Protein AF-A0A8C6TF82-F1 (afdb_monomer)

Nearest PDB structures (foldseek):
  8d58-assembly1_B  TM=8.614E-01  e=4.162E-20  Homo sapiens
  7u20-assembly1_B  TM=8.779E-01  e=1.857E-18  Homo sapiens
  8h0n-assembly1_A  TM=9.276E-01  e=2.421E-17  Homo sapiens
  8cti-assembly1_B  TM=9.124E-01  e=6.313E-15  Homo sapiens
  8r8r-assembly1_B  TM=8.311E-01  e=2.127E-07  Homo sapiens

InterPro domains:
  IPR001680 WD40 repeat [PF00400] (39-71)
  IPR001680 WD40 repeat [PS50082] (38-80)
  IPR001680 WD40 repeat [SM00320] (30-71)
  IPR015943 WD40/YVTN repeat-like-containing domain superfamily [G3DSA:2.130.10.10] (1-187)
  IPR019775 WD40 repeat, conserved site [PS00678] (58-72)
  IPR028884 tRNA (guanine-N(7)-)-methyltransferase non-catalytic subunit [PTHR16288] (1-244)
  IPR036322 WD40-repeat-containing domain superfamily [SSF50978] (2-175)

Structure (mmCIF, N/CA/C/O backbone):
data_AF-A0A8C6TF82-F1
#
_entry.id   AF-A0A8C6TF82-F1
#
loop_
_atom_site.group_PDB
_atom_site.id
_atom_site.type_symbol
_atom_site.label_atom_id
_atom_site.label_alt_id
_atom_site.label_comp_id
_atom_site.label_asym_id
_atom_site.label_entity_id
_atom_site.label_seq_id
_atom_site.pdbx_PDB_ins_code
_atom_site.Cartn_x
_atom_site.Cartn_y
_atom_site.Cartn_z
_atom_site.occupancy
_atom_site.B_iso_or_equiv
_atom_site.auth_seq_id
_atom_site.auth_comp_id
_atom_site.auth_asym_id
_atom_site.auth_atom_id
_atom_site.pdbx_PDB_model_num
ATOM 1 N N . MET A 1 1 ? -14.599 9.766 1.859 1.00 92.38 1 MET A N 1
ATOM 2 C CA . MET A 1 1 ? -14.303 9.232 0.505 1.00 92.38 1 MET A CA 1
ATOM 3 C C . MET A 1 1 ? -13.491 7.968 0.681 1.00 92.38 1 MET A C 1
ATOM 5 O O . MET A 1 1 ? -12.494 8.051 1.384 1.00 92.38 1 MET A O 1
ATOM 9 N N . VAL A 1 2 ? -13.929 6.837 0.119 1.00 96.44 2 VAL A N 1
ATOM 10 C CA . VAL A 1 2 ? -13.151 5.585 0.154 1.00 96.44 2 VAL A CA 1
ATOM 11 C C . VAL A 1 2 ? -11.979 5.720 -0.815 1.00 96.44 2 VAL A C 1
ATOM 13 O O . VAL A 1 2 ? -12.187 6.176 -1.937 1.00 96.44 2 VAL A O 1
ATOM 16 N N . LEU A 1 3 ? -10.777 5.376 -0.358 1.00 96.88 3 LEU A N 1
ATOM 17 C CA . LEU A 1 3 ? -9.530 5.545 -1.108 1.00 96.88 3 LEU A CA 1
ATOM 18 C C . LEU A 1 3 ? -8.942 4.217 -1.583 1.00 96.88 3 LEU A C 1
ATOM 20 O O . LEU A 1 3 ? -8.400 4.166 -2.681 1.00 96.88 3 LEU A O 1
ATOM 24 N N . ASP A 1 4 ? -9.096 3.149 -0.800 1.00 97.88 4 ASP A N 1
ATOM 25 C CA . ASP A 1 4 ? -8.638 1.815 -1.185 1.00 97.88 4 ASP A CA 1
ATOM 26 C C . ASP A 1 4 ? -9.522 0.717 -0.576 1.00 97.88 4 ASP A C 1
ATOM 28 O O . ASP A 1 4 ? -10.247 0.930 0.408 1.00 97.88 4 ASP A O 1
ATOM 32 N N . VAL A 1 5 ? -9.457 -0.467 -1.181 1.00 97.69 5 VAL A N 1
ATOM 33 C CA . VAL A 1 5 ? -10.147 -1.679 -0.749 1.00 97.69 5 VAL A CA 1
ATOM 34 C C . VAL A 1 5 ? -9.255 -2.900 -0.942 1.00 97.69 5 VAL A C 1
ATOM 36 O O . VAL A 1 5 ? -8.642 -3.094 -1.988 1.00 97.69 5 VAL A O 1
ATOM 39 N N . THR A 1 6 ? -9.220 -3.774 0.059 1.00 96.81 6 THR A N 1
ATOM 40 C CA . THR A 1 6 ? -8.528 -5.061 -0.028 1.00 96.81 6 THR A CA 1
ATOM 41 C C . THR A 1 6 ? -9.347 -6.169 0.630 1.00 96.81 6 THR A C 1
ATOM 43 O O . THR A 1 6 ? -10.315 -5.911 1.349 1.00 96.81 6 THR A O 1
ATOM 46 N N . VAL A 1 7 ? -8.975 -7.414 0.359 1.00 95.50 7 VAL A N 1
ATOM 47 C CA . VAL A 1 7 ? -9.609 -8.614 0.911 1.00 95.50 7 VAL A CA 1
ATOM 48 C C . VAL A 1 7 ? -8.538 -9.407 1.650 1.00 95.50 7 VAL A C 1
ATOM 50 O O . VAL A 1 7 ? -7.390 -9.467 1.206 1.00 95.50 7 VAL A O 1
ATOM 53 N N . SER A 1 8 ? -8.890 -9.979 2.800 1.00 94.19 8 SER A N 1
ATOM 54 C CA . SER A 1 8 ? -7.983 -10.871 3.522 1.00 94.19 8 SER A CA 1
ATOM 55 C C . SER A 1 8 ? -7.737 -12.149 2.720 1.00 94.19 8 SER A C 1
ATOM 57 O O . SER A 1 8 ? -8.606 -12.619 1.994 1.00 94.19 8 SER A O 1
ATOM 59 N N . ARG A 1 9 ? -6.557 -12.756 2.864 1.00 88.75 9 ARG A N 1
ATOM 60 C CA . ARG A 1 9 ? -6.182 -13.955 2.089 1.00 88.75 9 ARG A CA 1
ATOM 61 C C . ARG A 1 9 ? -7.104 -15.161 2.262 1.00 88.75 9 ARG A C 1
ATOM 63 O O . ARG A 1 9 ? -7.145 -16.028 1.399 1.00 88.75 9 ARG A O 1
ATOM 70 N N . ASP A 1 10 ? -7.782 -15.239 3.395 1.00 91.12 10 ASP A N 1
ATOM 71 C CA . ASP A 1 10 ? -8.746 -16.286 3.722 1.00 91.12 10 ASP A CA 1
ATOM 72 C C . ASP A 1 10 ? -10.185 -15.936 3.295 1.00 91.12 10 ASP A C 1
ATOM 74 O O . ASP A 1 10 ? -11.128 -16.627 3.684 1.00 91.12 10 ASP A O 1
ATOM 78 N N . ASP A 1 11 ? -10.364 -14.842 2.545 1.00 92.50 11 ASP A N 1
ATOM 79 C CA . ASP A 1 11 ? -11.643 -14.273 2.112 1.00 92.50 11 ASP A CA 1
ATOM 80 C C . ASP A 1 11 ? -12.630 -13.984 3.258 1.00 92.50 11 ASP A C 1
ATOM 82 O O . ASP A 1 11 ? -13.832 -13.800 3.029 1.00 92.50 11 ASP A O 1
ATOM 86 N N . ARG A 1 12 ? -12.163 -13.933 4.516 1.00 95.06 12 ARG A N 1
ATOM 87 C CA . ARG A 1 12 ? -13.029 -13.657 5.673 1.00 95.06 12 ARG A CA 1
ATOM 88 C C . ARG A 1 12 ? -13.413 -12.189 5.758 1.00 95.06 12 ARG A C 1
ATOM 90 O O . ARG A 1 12 ? -14.553 -11.886 6.121 1.00 95.06 12 ARG A O 1
ATOM 97 N N . PHE A 1 13 ? -12.506 -11.285 5.403 1.00 97.12 13 PHE A N 1
ATOM 98 C CA . PHE A 1 13 ? -12.670 -9.852 5.598 1.00 97.12 13 PHE A CA 1
ATOM 99 C C . PHE A 1 13 ? -12.544 -9.061 4.298 1.00 97.12 13 PHE A C 1
ATOM 101 O O . PHE A 1 13 ? -11.671 -9.320 3.477 1.00 97.12 13 PHE A O 1
ATOM 108 N N . ILE A 1 14 ? -13.390 -8.042 4.162 1.00 97.56 14 ILE A N 1
ATOM 109 C CA . ILE A 1 14 ? -13.187 -6.914 3.255 1.00 97.56 14 ILE A CA 1
ATOM 110 C C . ILE A 1 14 ? -12.757 -5.711 4.092 1.00 97.56 14 ILE A C 1
ATOM 112 O O . ILE A 1 14 ? -13.371 -5.401 5.119 1.00 97.56 14 ILE A O 1
ATOM 116 N N . VAL A 1 15 ? -11.692 -5.046 3.665 1.00 98.44 15 VAL A N 1
ATOM 117 C CA . VAL A 1 15 ? -11.121 -3.897 4.358 1.00 98.44 15 VAL A CA 1
ATOM 118 C C . VAL A 1 15 ? -11.183 -2.691 3.446 1.00 98.44 15 VAL A C 1
ATOM 120 O O . VAL A 1 15 ? -10.768 -2.763 2.295 1.00 98.44 15 VAL A O 1
ATOM 123 N N . THR A 1 16 ? -11.688 -1.581 3.967 1.00 98.50 16 THR A N 1
ATOM 124 C CA . THR A 1 16 ? -11.751 -0.306 3.247 1.00 98.50 16 THR A CA 1
ATOM 125 C C . THR A 1 16 ? -11.078 0.780 4.057 1.00 98.50 16 THR A C 1
ATOM 127 O O . THR A 1 16 ? -11.218 0.790 5.284 1.00 98.50 16 THR A O 1
ATOM 130 N N . CYS A 1 17 ? -10.436 1.729 3.387 1.00 98.31 17 CYS A N 1
ATOM 131 C CA . CYS A 1 17 ? -9.902 2.918 4.035 1.00 98.31 17 CYS A CA 1
ATOM 132 C C . CYS A 1 17 ? -10.398 4.212 3.398 1.00 98.31 17 CYS A C 1
ATOM 134 O O . CYS A 1 17 ? -10.903 4.212 2.271 1.00 98.31 17 CYS A O 1
ATOM 136 N N . ASP A 1 18 ? -10.289 5.316 4.132 1.00 97.12 18 ASP A N 1
ATOM 137 C CA . ASP A 1 18 ? -10.839 6.595 3.707 1.00 97.12 18 ASP A CA 1
ATOM 138 C C . ASP A 1 18 ? -9.943 7.812 3.987 1.00 97.12 18 ASP A C 1
ATOM 140 O O . ASP A 1 18 ? -8.846 7.736 4.551 1.00 97.12 18 ASP A O 1
ATOM 144 N N . ARG A 1 19 ? -10.446 8.965 3.530 1.00 96.19 19 ARG A N 1
ATOM 145 C CA . ARG A 1 19 ? -9.846 10.285 3.750 1.00 96.19 19 ARG A CA 1
ATOM 146 C C . ARG A 1 19 ? -9.806 10.702 5.228 1.00 96.19 19 ARG A C 1
ATOM 148 O O . ARG A 1 19 ? -8.946 11.496 5.588 1.00 96.19 19 ARG A O 1
ATOM 155 N N . ASP A 1 20 ? -10.688 10.167 6.067 1.00 95.50 20 ASP A N 1
ATOM 156 C CA . ASP A 1 20 ? -10.880 10.581 7.463 1.00 95.50 20 ASP A CA 1
ATOM 157 C C . ASP A 1 20 ? -10.142 9.638 8.440 1.00 95.50 20 ASP A C 1
ATOM 159 O O . ASP A 1 20 ? -10.587 9.402 9.569 1.00 95.50 20 ASP A O 1
ATOM 163 N N . GLU A 1 21 ? -9.004 9.096 7.985 1.00 95.69 21 GLU A N 1
ATOM 164 C CA . GLU A 1 21 ? -8.070 8.231 8.726 1.00 95.69 21 GLU A CA 1
ATOM 165 C C . GLU A 1 21 ? -8.616 6.840 9.081 1.00 95.69 21 GLU A C 1
ATOM 167 O O . GLU A 1 21 ? -7.950 6.076 9.790 1.00 95.69 21 GLU A O 1
ATOM 172 N N . LYS A 1 22 ? -9.835 6.485 8.655 1.00 96.12 22 LYS A N 1
ATOM 173 C CA . LYS A 1 22 ? -10.457 5.235 9.089 1.00 96.12 22 LYS A CA 1
ATOM 174 C C . LYS A 1 22 ? -10.056 4.092 8.186 1.00 96.12 22 LYS A C 1
ATOM 176 O O . LYS A 1 22 ? -10.065 4.185 6.963 1.00 96.12 22 LYS A O 1
ATOM 181 N N . ILE A 1 23 ? -9.795 2.965 8.833 1.00 98.62 23 ILE A N 1
ATOM 182 C CA . ILE A 1 23 ? -9.692 1.657 8.210 1.00 98.62 23 ILE A CA 1
ATOM 183 C C . ILE A 1 23 ? -10.757 0.789 8.867 1.00 98.62 23 ILE A C 1
ATOM 185 O O . ILE A 1 23 ? -10.746 0.571 10.082 1.00 98.62 23 ILE A O 1
ATOM 189 N N . ARG A 1 24 ? -11.702 0.317 8.062 1.00 98.50 24 ARG A N 1
ATOM 190 C CA . ARG A 1 24 ? -12.826 -0.502 8.507 1.00 98.50 24 ARG A CA 1
ATOM 191 C C . ARG A 1 24 ? -12.643 -1.925 8.008 1.00 98.50 24 ARG A C 1
ATOM 193 O O . ARG A 1 24 ? -12.533 -2.133 6.803 1.00 98.50 24 ARG A O 1
ATOM 200 N N . VAL A 1 25 ? -12.704 -2.892 8.918 1.00 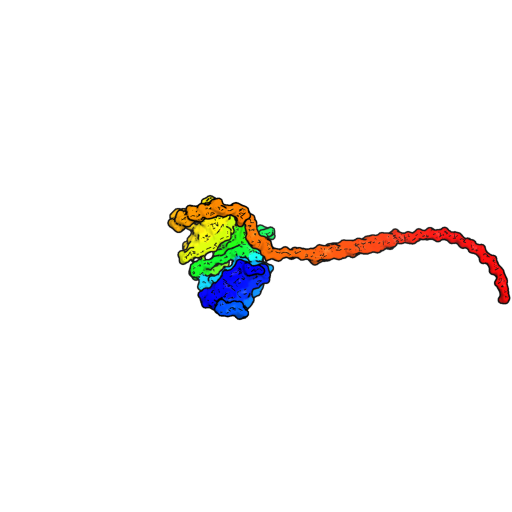98.50 25 VAL A N 1
ATOM 201 C CA . VAL A 1 25 ? -12.675 -4.326 8.609 1.00 98.50 25 VAL A CA 1
ATOM 202 C C . VAL A 1 25 ? -14.091 -4.875 8.754 1.00 98.50 25 VAL A C 1
ATOM 204 O O . VAL A 1 25 ? -14.719 -4.740 9.802 1.00 98.50 25 VAL A O 1
ATOM 207 N N . SER A 1 26 ? -14.643 -5.460 7.695 1.00 98.50 26 SER A N 1
ATOM 208 C CA . SER A 1 26 ? -15.995 -6.042 7.681 1.00 98.50 26 SER A CA 1
ATOM 209 C C . SER A 1 26 ? -15.952 -7.487 7.217 1.00 98.50 26 SER A C 1
ATOM 211 O O . SER A 1 26 ? -15.063 -7.860 6.459 1.00 98.50 26 SER A O 1
ATOM 213 N N . LEU A 1 27 ? -16.922 -8.304 7.623 1.00 97.88 27 LEU A N 1
ATOM 214 C CA . LEU A 1 27 ? -17.025 -9.671 7.112 1.00 97.88 27 LEU A CA 1
ATOM 215 C C . LEU A 1 27 ? -17.357 -9.659 5.614 1.00 97.88 27 LEU A C 1
ATOM 217 O O . LEU A 1 27 ? -18.333 -9.039 5.204 1.00 97.88 27 LEU A O 1
ATOM 221 N N . SER A 1 28 ? -16.597 -10.389 4.800 1.00 95.94 28 SER A N 1
ATOM 222 C CA . SER A 1 28 ? -16.761 -10.423 3.337 1.00 95.94 28 SER A CA 1
ATOM 223 C C . SER A 1 28 ? -18.143 -10.945 2.916 1.00 95.94 28 SER A C 1
ATOM 225 O O . SER A 1 28 ? -18.850 -10.324 2.124 1.00 95.94 28 SER A O 1
ATOM 227 N N . ARG A 1 29 ? -18.595 -12.051 3.526 1.00 96.06 29 ARG A N 1
ATOM 228 C CA . ARG A 1 29 ? -19.909 -12.663 3.238 1.00 96.06 29 ARG A CA 1
ATOM 229 C C . ARG A 1 29 ? -21.089 -11.929 3.880 1.00 96.06 29 ARG A C 1
ATOM 231 O O . ARG A 1 29 ? -22.233 -12.178 3.514 1.00 96.06 29 ARG A O 1
ATOM 238 N N . SER A 1 30 ? -20.823 -11.041 4.835 1.00 96.38 30 SER A N 1
ATOM 239 C CA . SER A 1 30 ? -21.844 -10.244 5.519 1.00 96.38 30 SER A CA 1
ATOM 240 C C . SER A 1 30 ? -21.303 -8.845 5.851 1.00 96.38 30 SER A C 1
ATOM 242 O O . SER A 1 30 ? -21.049 -8.564 7.024 1.00 96.38 30 SER A O 1
ATOM 244 N N . PRO A 1 31 ? -21.125 -7.950 4.857 1.00 94.44 31 PRO A N 1
ATOM 245 C CA . PRO A 1 31 ? -20.423 -6.670 5.042 1.00 94.44 31 PRO A CA 1
ATOM 246 C C . PRO A 1 31 ? -21.109 -5.688 5.998 1.00 94.44 31 PRO A C 1
ATOM 248 O O . PRO A 1 31 ? -20.508 -4.700 6.415 1.00 94.44 31 PRO A O 1
ATOM 251 N N . TYR A 1 32 ? -22.369 -5.938 6.359 1.00 95.50 32 TYR A N 1
ATOM 252 C CA . TYR A 1 32 ? -23.077 -5.190 7.399 1.00 95.50 32 TYR A CA 1
ATOM 253 C C . TYR A 1 32 ? -22.526 -5.469 8.809 1.00 95.50 32 TYR A C 1
ATOM 255 O O . TYR A 1 32 ? -22.705 -4.643 9.700 1.00 95.50 32 TYR A O 1
ATOM 263 N N . ASN A 1 33 ? -21.823 -6.588 9.004 1.00 97.81 33 ASN A N 1
ATOM 264 C CA . ASN A 1 33 ? -21.114 -6.906 10.237 1.00 97.81 33 ASN A CA 1
ATOM 265 C C . ASN A 1 33 ? -19.690 -6.349 10.171 1.00 97.81 33 ASN A C 1
ATOM 267 O O . ASN A 1 33 ? -18.854 -6.811 9.387 1.00 97.81 33 ASN A O 1
ATOM 271 N N . ILE A 1 34 ? -19.425 -5.354 11.011 1.00 98.25 34 ILE A N 1
ATOM 272 C CA . ILE A 1 34 ? -18.098 -4.769 11.178 1.00 98.25 34 ILE A CA 1
ATOM 273 C C . ILE A 1 34 ? -17.340 -5.623 12.191 1.00 98.25 34 ILE A C 1
ATOM 275 O O . ILE A 1 34 ? -17.807 -5.799 13.313 1.00 98.25 34 ILE A O 1
ATOM 279 N N . GLN A 1 35 ? -16.187 -6.148 11.783 1.00 98.06 35 GLN A N 1
ATOM 280 C CA . GLN A 1 35 ? -15.310 -6.921 12.655 1.00 98.06 35 GLN A CA 1
ATOM 281 C C . GLN A 1 35 ? -14.539 -5.990 13.593 1.00 98.06 35 GLN A C 1
ATOM 283 O O . GLN A 1 35 ? -14.534 -6.181 14.805 1.00 98.06 35 GLN A O 1
ATOM 288 N N . SER A 1 36 ? -13.872 -4.984 13.027 1.00 98.06 36 SER A N 1
ATOM 289 C CA . SER A 1 36 ? -12.983 -4.096 13.772 1.00 98.06 36 SER A CA 1
ATOM 290 C C . SER A 1 36 ? -12.752 -2.778 13.023 1.00 98.06 36 SER A C 1
ATOM 292 O O . SER A 1 36 ? -13.112 -2.618 11.849 1.00 98.06 36 SER A O 1
ATOM 294 N N . PHE A 1 37 ? -12.137 -1.824 13.722 1.00 98.31 37 PHE A N 1
ATOM 295 C CA . PHE A 1 37 ? -11.567 -0.617 13.135 1.00 98.31 37 PHE A CA 1
ATOM 296 C C . PHE A 1 37 ? -10.089 -0.535 13.503 1.00 98.31 37 PHE A C 1
ATOM 298 O O . PHE A 1 37 ? -9.745 -0.636 14.680 1.00 98.31 37 PHE A O 1
ATOM 305 N N . CYS A 1 38 ? -9.236 -0.290 12.513 1.00 98.19 38 CYS A N 1
ATOM 306 C CA . CYS A 1 38 ? -7.821 -0.022 12.738 1.00 98.19 38 CYS A CA 1
ATOM 307 C C . CYS A 1 38 ? -7.640 1.496 12.892 1.00 98.19 38 CYS A C 1
ATOM 309 O O . CYS A 1 38 ? -7.752 2.245 11.921 1.00 98.19 38 CYS A O 1
ATOM 311 N N . LEU A 1 39 ? -7.443 1.961 14.129 1.00 97.19 39 LEU A N 1
ATOM 312 C CA . LEU A 1 39 ? -7.386 3.386 14.477 1.00 97.19 39 LEU A CA 1
ATOM 313 C C . LEU A 1 39 ? -5.964 3.802 14.866 1.00 97.19 39 LEU A C 1
ATOM 315 O O . LEU A 1 39 ? -5.319 3.127 15.668 1.00 97.19 39 LEU A O 1
ATOM 319 N N . GLY A 1 40 ? -5.491 4.940 14.348 1.00 94.81 40 GLY A N 1
ATOM 320 C CA . GLY A 1 40 ? -4.211 5.522 14.769 1.00 94.81 40 GLY A CA 1
ATOM 321 C C . GLY A 1 40 ? -3.444 6.326 13.718 1.00 94.81 40 GLY A C 1
ATOM 322 O O . GLY A 1 40 ? -2.454 6.954 14.094 1.00 94.81 40 GLY A O 1
ATOM 323 N N . HIS A 1 41 ? -3.862 6.307 12.449 1.00 97.38 41 HIS A N 1
ATOM 324 C CA . HIS A 1 41 ? -3.358 7.248 11.445 1.00 97.38 41 HIS A CA 1
ATOM 325 C C . HIS A 1 41 ? -3.776 8.683 11.775 1.00 97.38 41 HIS A C 1
ATOM 327 O O . HIS A 1 41 ? -4.787 8.892 12.442 1.00 97.38 41 HIS A O 1
ATOM 333 N N . GLN A 1 42 ? -2.970 9.650 11.337 1.00 95.06 42 GLN A N 1
ATOM 334 C CA . GLN A 1 42 ? -3.184 11.083 11.602 1.00 95.06 42 GLN A CA 1
ATOM 335 C C . GLN A 1 42 ? -3.549 11.880 10.344 1.00 95.06 42 GLN A C 1
ATOM 337 O O . GLN A 1 42 ? -3.681 13.100 10.406 1.00 95.06 42 GLN A O 1
ATOM 342 N N . GLN A 1 43 ? -3.611 11.206 9.197 1.00 95.50 43 GLN A N 1
ATOM 343 C CA . GLN A 1 43 ? -4.048 11.725 7.905 1.00 95.50 43 GLN A CA 1
ATOM 344 C C . GLN A 1 43 ? -4.758 10.610 7.122 1.00 95.50 43 GLN A C 1
ATOM 346 O O . GLN A 1 43 ? -4.824 9.459 7.564 1.00 95.50 43 GLN A O 1
ATOM 351 N N . PHE A 1 44 ? -5.278 10.956 5.943 1.00 96.19 44 PHE A N 1
ATOM 352 C CA . PHE A 1 44 ? -5.926 10.013 5.036 1.00 96.19 44 PHE A CA 1
ATOM 353 C C . PHE A 1 44 ? -5.088 8.753 4.797 1.00 96.19 44 PHE A C 1
ATOM 355 O O . PHE A 1 44 ? -3.865 8.811 4.649 1.00 96.19 44 PHE A O 1
ATOM 362 N N . VAL A 1 45 ? -5.774 7.618 4.691 1.00 98.06 45 VAL A N 1
ATOM 363 C CA . VAL A 1 45 ? -5.153 6.334 4.369 1.00 98.06 45 VAL A CA 1
ATOM 364 C C . VAL A 1 45 ? -5.344 6.077 2.884 1.00 98.06 45 VAL A C 1
ATOM 366 O O . VAL A 1 45 ? -6.469 5.972 2.401 1.00 98.06 45 VAL A O 1
ATOM 369 N N . SER A 1 46 ? -4.241 6.013 2.156 1.00 96.94 46 SER A N 1
ATOM 370 C CA . SER A 1 46 ? -4.188 5.997 0.690 1.00 96.94 46 SER A CA 1
ATOM 371 C C . SER A 1 46 ? -3.953 4.612 0.100 1.00 96.94 46 SER A C 1
ATOM 373 O O . SER A 1 46 ? -4.250 4.409 -1.073 1.00 96.94 46 SER A O 1
ATOM 375 N N . ALA A 1 47 ? -3.403 3.679 0.879 1.00 97.44 47 ALA A N 1
ATOM 376 C CA . ALA A 1 47 ? -3.066 2.345 0.402 1.00 97.44 47 ALA A CA 1
ATOM 377 C C . ALA A 1 47 ? -3.316 1.287 1.478 1.00 97.44 47 ALA A C 1
ATOM 379 O O . ALA A 1 47 ? -2.952 1.476 2.640 1.00 97.44 47 ALA A O 1
ATOM 380 N N . LEU A 1 48 ? -3.873 0.150 1.069 1.00 98.12 48 LEU A N 1
ATOM 381 C CA . LEU A 1 48 ? -4.046 -1.053 1.872 1.00 98.12 48 LEU A CA 1
ATOM 382 C C . LEU A 1 48 ? -3.396 -2.253 1.182 1.00 98.12 48 LEU A C 1
ATOM 384 O O . LEU A 1 48 ? -3.444 -2.403 -0.036 1.00 98.12 48 LEU A O 1
ATOM 388 N N . LEU A 1 49 ? -2.822 -3.153 1.976 1.00 96.62 49 LEU A N 1
ATOM 389 C CA . LEU A 1 49 ? -2.215 -4.382 1.476 1.00 96.62 49 LEU A CA 1
ATOM 390 C C . LEU A 1 49 ? -2.399 -5.521 2.480 1.00 96.62 49 LEU A C 1
ATOM 392 O O . LEU A 1 49 ? -2.003 -5.401 3.637 1.00 96.62 49 LEU A O 1
ATOM 396 N N . SER A 1 50 ? -2.951 -6.647 2.025 1.00 94.56 50 SER A N 1
ATOM 397 C CA . SER A 1 50 ? -2.929 -7.915 2.764 1.00 94.56 50 SER A CA 1
ATOM 398 C C . SER A 1 50 ? -1.774 -8.794 2.242 1.00 94.56 50 SER A C 1
ATOM 400 O O . SER A 1 50 ? -1.900 -9.403 1.175 1.00 94.56 50 SER A O 1
ATOM 402 N N . PRO A 1 51 ? -0.611 -8.828 2.926 1.00 89.56 51 PRO A N 1
ATOM 403 C CA . PRO A 1 51 ? 0.580 -9.534 2.447 1.00 89.56 51 PRO A CA 1
ATOM 404 C C . PRO A 1 51 ? 0.477 -11.060 2.604 1.00 89.56 51 PRO A C 1
ATOM 406 O O . PRO A 1 51 ? -0.436 -11.577 3.249 1.00 89.56 51 PRO A O 1
ATOM 409 N N . SER A 1 52 ? 1.409 -11.811 1.999 1.00 79.56 52 SER A N 1
ATOM 410 C CA . SER A 1 52 ? 1.378 -13.291 1.993 1.00 79.56 52 SER A CA 1
ATOM 411 C C . SER A 1 52 ? 1.647 -13.945 3.329 1.00 79.56 52 SER A C 1
ATOM 413 O O . SER A 1 52 ? 1.241 -15.087 3.521 1.00 79.56 52 SER A O 1
ATOM 415 N N . GLY A 1 53 ? 2.314 -13.240 4.239 1.00 68.06 53 GLY A N 1
ATOM 416 C CA . GLY A 1 53 ? 2.836 -13.846 5.456 1.00 68.06 53 GLY A CA 1
ATOM 417 C C . GLY A 1 53 ? 1.783 -14.240 6.500 1.00 68.06 53 GLY A C 1
ATOM 418 O O . GLY A 1 53 ? 2.100 -15.044 7.368 1.00 68.06 53 GLY A O 1
ATOM 419 N N . GLY A 1 54 ? 0.544 -13.735 6.450 1.00 75.94 54 GLY A N 1
ATOM 420 C CA . GLY A 1 54 ? -0.447 -14.057 7.484 1.00 75.94 54 GLY A CA 1
ATOM 421 C C . GLY A 1 54 ? -1.894 -13.769 7.080 1.00 75.94 54 GLY A C 1
ATOM 422 O O . GLY A 1 54 ? -2.148 -12.804 6.358 1.00 75.94 54 GLY A O 1
ATOM 423 N N . PRO A 1 55 ? -2.870 -14.567 7.555 1.00 81.25 55 PRO A N 1
ATOM 424 C CA . PRO A 1 55 ? -4.263 -14.451 7.121 1.00 81.25 55 PRO A CA 1
ATOM 425 C C . PRO A 1 55 ? -4.959 -13.190 7.656 1.00 81.25 55 PRO A C 1
ATOM 427 O O . PRO A 1 55 ? -5.981 -12.777 7.109 1.00 81.25 55 PRO A O 1
ATOM 430 N N . HIS A 1 56 ? -4.439 -12.576 8.726 1.00 89.25 56 HIS A N 1
ATOM 431 C CA . HIS A 1 56 ? -5.048 -11.406 9.380 1.00 89.25 56 HIS A CA 1
ATOM 432 C C . HIS A 1 56 ? -4.116 -10.194 9.421 1.00 89.25 56 HIS A C 1
ATOM 434 O O . HIS A 1 56 ? -4.465 -9.177 10.011 1.00 89.25 56 HIS A O 1
ATOM 440 N N . THR A 1 57 ? -2.951 -10.268 8.774 1.00 93.56 57 THR A N 1
ATOM 441 C CA . THR A 1 57 ? -2.042 -9.126 8.674 1.00 93.56 57 THR A CA 1
ATOM 442 C C . THR A 1 57 ? -2.562 -8.133 7.644 1.00 93.56 57 THR A C 1
ATOM 444 O O . THR A 1 57 ? -2.862 -8.499 6.505 1.00 93.56 57 THR A O 1
ATOM 447 N N . LEU A 1 58 ? -2.621 -6.866 8.036 1.00 96.75 58 LEU A N 1
ATOM 448 C CA . LEU A 1 58 ? -2.904 -5.749 7.148 1.00 96.75 58 LEU A CA 1
ATOM 449 C C . LEU A 1 58 ? -1.787 -4.719 7.253 1.00 96.75 58 LEU A C 1
ATOM 451 O O . LEU A 1 58 ? -1.377 -4.349 8.350 1.00 96.75 58 LEU A O 1
ATOM 455 N N . LEU A 1 59 ? -1.344 -4.229 6.104 1.00 97.50 59 LEU A N 1
ATOM 456 C CA . LEU A 1 59 ? -0.487 -3.063 5.986 1.00 97.50 59 LEU A CA 1
ATOM 457 C C . LEU A 1 59 ? -1.306 -1.890 5.459 1.00 97.50 59 LEU A C 1
ATOM 459 O O . LEU A 1 59 ? -2.148 -2.066 4.575 1.00 97.50 59 LEU A O 1
ATOM 463 N N . SER A 1 60 ? -1.045 -0.700 5.984 1.00 98.44 60 SER A N 1
ATOM 464 C CA . SER A 1 60 ? -1.648 0.535 5.489 1.00 98.44 60 SER A CA 1
ATOM 465 C C . SER A 1 60 ? -0.616 1.638 5.324 1.00 98.44 60 SER A C 1
ATOM 467 O O . SER A 1 60 ? 0.286 1.777 6.148 1.00 98.44 60 SER A O 1
ATOM 469 N N . GLY A 1 61 ? -0.764 2.417 4.256 1.00 97.88 61 GLY A N 1
ATOM 470 C CA . GLY A 1 61 ? 0.023 3.608 3.960 1.00 97.88 61 GLY A CA 1
ATOM 471 C C . GLY A 1 61 ? -0.833 4.865 4.070 1.00 97.88 61 GLY A C 1
ATOM 472 O O . GLY A 1 61 ? -2.019 4.840 3.733 1.00 97.88 61 GLY A O 1
ATOM 473 N N . SER A 1 62 ? -0.240 5.954 4.555 1.00 97.12 62 SER A N 1
ATOM 474 C CA . SER A 1 62 ? -0.964 7.185 4.874 1.00 97.12 62 SER A CA 1
ATOM 475 C C . SER A 1 62 ? -0.242 8.452 4.413 1.00 97.12 62 SER A C 1
ATOM 477 O O . SER A 1 62 ? 0.974 8.479 4.192 1.00 97.12 62 SER A O 1
ATOM 479 N N . GLY A 1 63 ? -1.016 9.535 4.309 1.00 94.94 63 GLY A N 1
ATOM 480 C CA . GLY A 1 63 ? -0.519 10.903 4.157 1.00 94.94 63 GLY A CA 1
ATOM 481 C C . GLY A 1 63 ? 0.215 11.459 5.380 1.00 94.94 63 GLY A C 1
ATOM 482 O O . GLY A 1 63 ? 0.729 12.575 5.311 1.00 94.94 63 GLY A O 1
ATOM 483 N N . ASP A 1 64 ? 0.279 10.713 6.485 1.00 93.88 64 ASP A N 1
ATOM 484 C CA . ASP A 1 64 ? 1.090 11.049 7.663 1.00 93.88 64 ASP A CA 1
ATOM 485 C C . ASP A 1 64 ? 2.559 10.602 7.538 1.00 93.88 64 ASP A C 1
ATOM 487 O O . ASP A 1 64 ? 3.359 10.868 8.437 1.00 93.88 64 ASP A O 1
ATOM 491 N N . GLY A 1 65 ? 2.918 9.959 6.421 1.00 93.50 65 GLY A N 1
ATOM 492 C CA . GLY A 1 65 ? 4.272 9.486 6.137 1.00 93.50 65 GLY A CA 1
ATOM 493 C C . GLY A 1 65 ? 4.622 8.156 6.802 1.00 93.50 65 GLY A C 1
ATOM 494 O O . GLY A 1 65 ? 5.792 7.773 6.815 1.00 93.50 65 GLY A O 1
ATOM 495 N N . THR A 1 66 ? 3.635 7.445 7.354 1.00 95.94 66 THR A N 1
ATOM 496 C CA . THR A 1 66 ? 3.852 6.165 8.033 1.00 95.94 66 THR A CA 1
ATOM 497 C C . THR A 1 66 ? 3.258 4.983 7.275 1.00 95.94 66 THR A C 1
ATOM 499 O O . THR A 1 66 ? 2.249 5.095 6.568 1.00 95.94 66 THR A O 1
ATOM 502 N N . VAL A 1 67 ? 3.878 3.820 7.478 1.00 97.62 67 VAL A N 1
ATOM 503 C CA . VAL A 1 67 ? 3.287 2.512 7.186 1.00 97.62 67 VAL A CA 1
ATOM 504 C C . VAL A 1 67 ? 2.947 1.842 8.510 1.00 97.62 67 VAL A C 1
ATOM 506 O O . VAL A 1 67 ? 3.794 1.735 9.395 1.00 97.62 67 VAL A O 1
ATOM 509 N N . CYS A 1 68 ? 1.708 1.395 8.671 1.00 97.44 68 CYS A N 1
ATOM 510 C CA . CYS A 1 68 ? 1.272 0.699 9.877 1.00 97.44 68 CYS A CA 1
ATOM 511 C C . CYS A 1 68 ? 0.993 -0.777 9.593 1.00 97.44 68 CYS A C 1
ATOM 513 O O . CYS A 1 68 ? 0.468 -1.127 8.537 1.00 97.44 68 CYS A O 1
ATOM 515 N N . VAL A 1 69 ? 1.324 -1.625 10.569 1.00 96.94 69 VAL A N 1
ATOM 516 C CA . VAL A 1 69 ? 1.006 -3.055 10.587 1.00 96.94 69 VAL A CA 1
ATOM 517 C C . VAL A 1 69 ? -0.132 -3.283 11.570 1.00 96.94 69 VAL A C 1
ATOM 519 O O . VAL A 1 69 ? -0.064 -2.835 12.719 1.00 96.94 69 VAL A O 1
ATOM 522 N N . TRP A 1 70 ? -1.160 -4.003 11.137 1.00 97.06 70 TRP A N 1
ATOM 523 C CA . TRP A 1 70 ? -2.360 -4.263 11.920 1.00 97.06 70 TRP A CA 1
ATOM 524 C C . TRP A 1 70 ? -2.713 -5.739 11.945 1.00 97.06 70 TRP A C 1
ATOM 526 O O . TRP A 1 70 ? -2.479 -6.475 10.983 1.00 97.06 70 TRP A O 1
ATOM 536 N N . ASP A 1 71 ? -3.367 -6.123 13.030 1.00 95.12 71 ASP A N 1
ATOM 537 C CA . ASP A 1 71 ? -4.163 -7.335 13.107 1.00 95.12 71 ASP A CA 1
ATOM 538 C C . ASP A 1 71 ? -5.619 -7.000 12.731 1.00 95.12 71 ASP A C 1
ATOM 540 O O . ASP A 1 71 ? -6.284 -6.218 13.414 1.00 95.12 71 ASP A O 1
ATOM 544 N N . MET A 1 72 ? -6.114 -7.560 11.624 1.00 95.56 72 MET A N 1
ATOM 545 C CA . MET A 1 72 ? -7.463 -7.293 11.103 1.00 95.56 72 MET A CA 1
ATOM 546 C C . MET A 1 72 ? -8.569 -7.769 12.048 1.00 95.56 72 MET A C 1
ATOM 548 O O . MET A 1 72 ? -9.630 -7.148 12.119 1.00 95.56 72 MET A O 1
ATOM 552 N N . GLU A 1 73 ? -8.347 -8.865 12.771 1.00 94.56 73 GLU A N 1
ATOM 553 C CA . GLU A 1 73 ? -9.377 -9.488 13.603 1.00 94.56 73 GLU A CA 1
ATOM 554 C C . GLU A 1 73 ? -9.686 -8.643 14.843 1.00 94.56 73 GLU A C 1
ATOM 556 O O . GLU A 1 73 ? -10.849 -8.447 15.199 1.00 94.56 73 GLU A O 1
ATOM 561 N N . THR A 1 74 ? -8.646 -8.089 15.459 1.00 95.62 74 THR A N 1
ATOM 562 C CA . THR A 1 74 ? -8.723 -7.274 16.675 1.00 95.62 74 THR A CA 1
ATOM 563 C C . THR A 1 74 ? -8.705 -5.769 16.403 1.00 95.62 74 THR A C 1
ATOM 565 O O . THR A 1 74 ? -9.063 -4.990 17.286 1.00 95.62 74 THR A O 1
ATOM 568 N N . GLY A 1 75 ? -8.268 -5.342 15.215 1.00 96.25 75 GLY A N 1
ATOM 569 C CA . GLY A 1 75 ? -8.034 -3.936 14.871 1.00 96.25 75 GLY A CA 1
ATOM 570 C C . GLY A 1 75 ? -6.806 -3.328 15.560 1.00 96.25 75 GLY A C 1
ATOM 571 O O . GLY A 1 75 ? -6.615 -2.110 15.535 1.00 96.25 75 GLY A O 1
ATOM 572 N N . ARG A 1 76 ? -5.977 -4.146 16.225 1.00 96.06 76 ARG A N 1
ATOM 573 C CA . ARG A 1 76 ? -4.811 -3.662 16.972 1.00 96.06 76 ARG A CA 1
ATOM 574 C C . ARG A 1 76 ? -3.681 -3.277 16.030 1.00 96.06 76 ARG A C 1
ATOM 576 O O . ARG A 1 76 ? -3.336 -4.019 15.113 1.00 96.06 76 ARG A O 1
ATOM 583 N N . ARG A 1 77 ? -3.053 -2.138 16.323 1.00 96.75 77 ARG A N 1
ATOM 584 C CA . ARG A 1 77 ? -1.794 -1.733 15.696 1.00 96.75 77 ARG A CA 1
ATOM 585 C C . ARG A 1 77 ? -0.650 -2.540 16.296 1.00 96.75 77 ARG A C 1
ATOM 587 O O . ARG A 1 77 ? -0.395 -2.423 17.492 1.00 96.75 77 ARG A O 1
ATOM 594 N N . LEU A 1 78 ? 0.017 -3.336 15.471 1.00 94.88 78 LEU A N 1
ATOM 595 C CA . LEU A 1 78 ? 1.187 -4.128 15.854 1.00 94.88 78 LEU A CA 1
ATOM 596 C C . LEU A 1 78 ? 2.461 -3.287 15.768 1.00 94.88 78 LEU A C 1
ATOM 598 O O . LEU A 1 78 ? 3.312 -3.351 16.651 1.00 94.88 78 LEU A O 1
ATOM 602 N N . GLN A 1 79 ? 2.567 -2.456 14.730 1.00 95.69 79 GLN A N 1
ATOM 603 C CA . GLN A 1 79 ? 3.746 -1.632 14.490 1.00 95.69 79 GLN A CA 1
ATOM 604 C C . GLN A 1 79 ? 3.400 -0.376 13.684 1.00 95.69 79 GLN A C 1
ATOM 606 O O . GLN A 1 79 ? 2.440 -0.354 12.910 1.00 95.69 79 GLN A O 1
ATOM 611 N N . THR A 1 80 ? 4.222 0.659 13.839 1.00 96.56 80 THR A N 1
ATOM 612 C CA . THR A 1 80 ? 4.264 1.836 12.968 1.00 96.56 80 THR A CA 1
ATOM 613 C C . THR A 1 80 ? 5.699 2.043 12.507 1.00 96.56 80 THR A C 1
ATOM 615 O O . THR A 1 80 ? 6.612 2.056 13.329 1.00 96.56 80 THR A O 1
ATOM 618 N N . VAL A 1 81 ? 5.886 2.189 11.200 1.00 95.75 81 VAL A N 1
ATOM 619 C CA . VAL A 1 81 ? 7.159 2.506 10.556 1.00 95.75 81 VAL A CA 1
ATOM 620 C C . VAL A 1 81 ? 7.057 3.927 10.024 1.00 95.75 81 VAL A C 1
ATOM 622 O O . VAL A 1 81 ? 6.249 4.199 9.135 1.00 95.75 81 VAL A O 1
ATOM 625 N N . ASP A 1 82 ? 7.852 4.836 10.583 1.00 94.00 82 ASP A N 1
ATOM 626 C CA . ASP A 1 82 ? 7.960 6.206 10.090 1.00 94.00 82 ASP A CA 1
ATOM 627 C C . ASP A 1 82 ? 9.011 6.268 8.980 1.00 94.00 82 ASP A C 1
ATOM 629 O O . ASP A 1 82 ? 10.200 6.031 9.201 1.00 94.00 82 ASP A O 1
ATOM 633 N N . LEU A 1 83 ? 8.570 6.565 7.761 1.00 91.38 83 LEU A N 1
ATOM 634 C CA . LEU A 1 83 ? 9.463 6.613 6.609 1.00 91.38 83 LEU A CA 1
ATOM 635 C C . LEU A 1 83 ? 10.282 7.909 6.564 1.00 91.38 83 LEU A C 1
ATOM 637 O O . LEU A 1 83 ? 11.282 7.972 5.849 1.00 91.38 83 LEU A O 1
ATOM 641 N N . ARG A 1 84 ? 9.924 8.937 7.345 1.00 87.06 84 ARG A N 1
ATOM 642 C CA . ARG A 1 84 ? 10.694 10.192 7.421 1.00 87.06 84 ARG A CA 1
ATOM 643 C C . ARG A 1 84 ? 12.066 9.978 8.051 1.00 87.06 84 ARG A C 1
ATOM 645 O O . ARG A 1 84 ? 13.025 10.638 7.659 1.00 87.06 84 ARG A O 1
ATOM 652 N N . GLU A 1 85 ? 12.174 9.015 8.965 1.00 82.12 85 GLU A N 1
ATOM 653 C CA . GLU A 1 85 ? 13.448 8.606 9.567 1.00 82.12 85 GLU A CA 1
ATOM 654 C C . GLU A 1 85 ? 14.400 7.971 8.538 1.00 82.12 85 GLU A C 1
ATOM 656 O O . GLU A 1 85 ? 15.618 8.006 8.717 1.00 82.12 85 GLU A O 1
ATOM 661 N N . GLN A 1 86 ? 13.853 7.432 7.442 1.00 78.31 86 GLN A N 1
ATOM 662 C CA . GLN A 1 86 ? 14.592 6.720 6.397 1.00 78.31 86 GLN A CA 1
ATOM 663 C C . GLN A 1 86 ? 14.916 7.628 5.203 1.00 78.31 86 GLN A C 1
ATOM 665 O O . GLN A 1 86 ? 16.062 7.672 4.765 1.00 78.31 86 GLN A O 1
ATOM 670 N N . CYS A 1 87 ? 13.928 8.384 4.710 1.00 69.38 87 CYS A N 1
ATOM 671 C CA . CYS A 1 87 ? 14.034 9.137 3.455 1.00 69.38 87 CYS A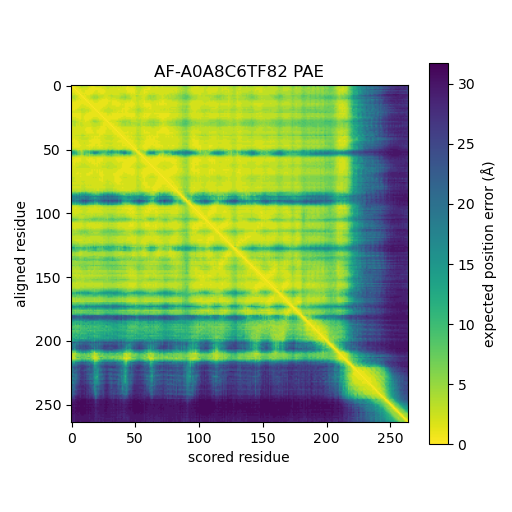 CA 1
ATOM 672 C C . CYS A 1 87 ? 14.668 10.531 3.626 1.00 69.38 87 CYS A C 1
ATOM 674 O O . CYS A 1 87 ? 15.018 11.156 2.633 1.00 69.38 87 CYS A O 1
ATOM 676 N N . ARG A 1 88 ? 14.789 11.042 4.868 1.00 66.94 88 ARG A N 1
ATOM 677 C CA . ARG A 1 88 ? 15.204 12.429 5.187 1.00 66.94 88 ARG A CA 1
ATOM 678 C C . ARG A 1 88 ? 14.663 13.450 4.167 1.00 66.94 88 ARG A C 1
ATOM 680 O O . ARG A 1 88 ? 15.459 14.096 3.481 1.00 66.94 88 ARG A O 1
ATOM 687 N N . PRO A 1 89 ? 13.330 13.568 4.028 1.00 65.75 89 PRO A N 1
ATOM 688 C CA . PRO A 1 89 ? 12.747 14.515 3.089 1.00 65.75 89 PRO A CA 1
ATOM 689 C C . PRO A 1 89 ? 13.205 15.936 3.423 1.00 65.75 89 PRO A C 1
ATOM 691 O O . PRO A 1 89 ? 13.510 16.257 4.576 1.00 65.75 89 PRO A O 1
ATOM 694 N N . THR A 1 90 ? 13.242 16.797 2.412 1.00 63.38 90 THR A N 1
ATOM 695 C CA . THR A 1 90 ? 13.439 18.232 2.616 1.00 63.38 90 THR A CA 1
ATOM 696 C C . THR A 1 90 ? 12.358 18.751 3.579 1.00 63.38 90 THR A C 1
ATOM 698 O O . THR A 1 90 ? 11.216 18.312 3.489 1.00 63.38 90 THR A O 1
ATOM 701 N N . GLU A 1 91 ? 12.687 19.668 4.502 1.00 55.69 91 GLU A N 1
ATOM 702 C CA . GLU A 1 91 ? 11.796 20.132 5.599 1.00 55.69 91 GLU A CA 1
ATOM 703 C C . GLU A 1 91 ? 10.385 20.582 5.147 1.00 55.69 91 GLU A C 1
ATOM 705 O O . GLU A 1 91 ? 9.446 20.589 5.939 1.00 55.69 91 GLU A O 1
ATOM 710 N N . GLU A 1 92 ? 10.213 20.939 3.872 1.00 61.03 92 GLU A N 1
ATOM 711 C CA . GLU A 1 92 ? 8.948 21.414 3.298 1.00 61.03 92 GLU A CA 1
ATOM 712 C C . GLU A 1 92 ? 8.096 20.304 2.647 1.00 61.03 92 GLU A C 1
ATOM 714 O O . GLU A 1 92 ? 6.919 20.516 2.340 1.00 61.03 92 GLU A O 1
ATOM 719 N N . GLU A 1 93 ? 8.644 19.104 2.441 1.00 70.31 93 GLU A N 1
ATOM 720 C CA . GLU A 1 93 ? 7.982 18.045 1.680 1.00 70.31 93 GLU A CA 1
ATOM 721 C C . GLU A 1 93 ? 7.184 17.105 2.585 1.00 70.31 93 GLU A C 1
ATOM 723 O O . GLU A 1 93 ? 7.714 16.336 3.389 1.00 70.31 93 GLU A O 1
ATOM 728 N N . ARG A 1 94 ? 5.856 17.119 2.412 1.00 80.31 94 ARG A N 1
ATOM 729 C CA . ARG A 1 94 ? 4.987 16.111 3.028 1.00 80.31 94 ARG A CA 1
ATOM 730 C C . ARG A 1 94 ? 5.230 14.766 2.359 1.00 80.31 94 ARG A C 1
ATOM 732 O O . ARG A 1 94 ? 4.963 14.618 1.162 1.00 80.31 94 ARG A O 1
ATOM 739 N N . LEU A 1 95 ? 5.697 13.807 3.149 1.00 88.19 95 LEU A N 1
ATOM 740 C CA . LEU A 1 95 ? 5.836 12.421 2.739 1.00 88.19 95 LEU A CA 1
ATOM 741 C C . LEU A 1 95 ? 4.460 11.744 2.765 1.00 88.19 95 LEU A C 1
ATOM 743 O O . LEU A 1 95 ? 3.843 11.622 3.821 1.00 88.19 95 LEU A O 1
ATOM 747 N N . THR A 1 96 ? 3.983 11.299 1.608 1.00 92.19 96 THR A N 1
ATOM 748 C CA . THR A 1 96 ? 2.690 10.621 1.464 1.00 92.19 96 THR A CA 1
ATOM 749 C C . THR A 1 96 ? 2.934 9.251 0.871 1.00 92.19 96 THR A C 1
ATOM 751 O O . THR A 1 96 ? 3.418 9.170 -0.255 1.00 92.19 96 THR A O 1
ATOM 754 N N . VAL A 1 97 ? 2.570 8.179 1.574 1.00 95.31 97 VAL A N 1
ATOM 755 C CA . VAL A 1 97 ? 2.586 6.845 0.961 1.00 95.31 97 VAL A CA 1
ATOM 756 C C . VAL A 1 97 ? 1.497 6.805 -0.110 1.00 95.31 97 VAL A C 1
ATOM 758 O O . VAL A 1 97 ? 0.358 7.160 0.166 1.00 95.31 97 VAL A O 1
ATOM 761 N N . SER A 1 98 ? 1.816 6.411 -1.335 1.00 94.06 98 SER A N 1
ATOM 762 C CA . SER A 1 98 ? 0.863 6.340 -2.452 1.00 94.06 98 SER A CA 1
ATOM 763 C C . SER A 1 98 ? 0.556 4.912 -2.883 1.00 94.06 98 SER A C 1
ATOM 765 O O . SER A 1 98 ? -0.531 4.649 -3.393 1.00 94.06 98 SER A O 1
ATOM 767 N N . ARG A 1 99 ? 1.488 3.975 -2.670 1.00 95.25 99 ARG A N 1
ATOM 768 C CA . ARG A 1 99 ? 1.315 2.573 -3.053 1.00 95.25 99 ARG A CA 1
ATOM 769 C C . ARG A 1 99 ? 2.060 1.637 -2.111 1.00 95.25 99 ARG A C 1
ATOM 771 O O . ARG A 1 99 ? 3.150 1.953 -1.642 1.00 95.25 99 ARG A O 1
ATOM 778 N N . LEU A 1 100 ? 1.471 0.465 -1.896 1.00 96.69 100 LEU A N 1
ATOM 779 C CA . LEU A 1 100 ? 2.083 -0.682 -1.237 1.00 96.69 100 LEU A CA 1
ATOM 780 C C . LEU A 1 100 ? 1.922 -1.904 -2.142 1.00 96.69 100 LEU A C 1
ATOM 782 O O . LEU A 1 100 ? 0.826 -2.147 -2.650 1.00 96.69 100 LEU A O 1
ATOM 786 N N . CYS A 1 101 ? 2.971 -2.705 -2.308 1.00 95.25 101 CYS A N 1
ATOM 787 C CA . CYS A 1 101 ? 2.840 -4.044 -2.881 1.00 95.25 101 CYS A CA 1
ATOM 788 C C . CYS A 1 101 ? 3.752 -5.045 -2.171 1.00 95.25 101 CYS A C 1
ATOM 790 O O . CYS A 1 101 ? 4.871 -4.706 -1.793 1.00 95.25 101 CYS A O 1
ATOM 792 N N . SER A 1 102 ? 3.294 -6.286 -2.020 1.00 93.75 102 SER A N 1
ATOM 793 C CA . SER A 1 102 ? 4.103 -7.374 -1.465 1.00 93.75 102 SER A CA 1
ATOM 794 C C . SER A 1 102 ? 4.639 -8.278 -2.564 1.00 93.75 102 SER A C 1
ATOM 796 O O . SER A 1 102 ? 3.921 -8.569 -3.524 1.00 93.75 102 SER A O 1
ATOM 798 N N . SER A 1 103 ? 5.846 -8.794 -2.373 1.00 92.56 103 SER A N 1
ATOM 799 C CA . SER A 1 103 ? 6.371 -9.896 -3.169 1.00 92.56 103 SER A CA 1
ATOM 800 C C . SER A 1 103 ? 5.510 -11.158 -2.992 1.00 92.56 103 SER A C 1
ATOM 802 O O . SER A 1 103 ? 4.837 -11.319 -1.965 1.00 92.56 103 SER A O 1
ATOM 804 N N . PRO A 1 104 ? 5.495 -12.079 -3.974 1.00 89.69 104 PRO A N 1
ATOM 805 C CA . PRO A 1 104 ? 4.673 -13.286 -3.901 1.00 89.69 104 PRO A CA 1
ATOM 806 C C . PRO A 1 104 ? 5.015 -14.176 -2.701 1.00 89.69 104 PRO A C 1
ATOM 808 O O . PRO A 1 104 ? 4.112 -14.724 -2.068 1.00 89.69 104 PRO A O 1
ATOM 811 N N . ASP A 1 105 ? 6.299 -14.256 -2.342 1.00 8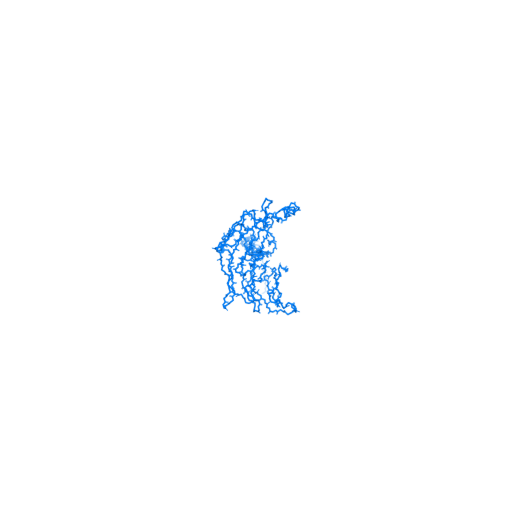7.38 105 ASP A N 1
ATOM 812 C CA . ASP A 1 105 ? 6.796 -14.977 -1.162 1.00 87.38 105 ASP A CA 1
ATOM 813 C C . ASP A 1 105 ? 6.379 -14.328 0.173 1.00 87.38 105 ASP A C 1
ATOM 815 O O . ASP A 1 105 ? 6.444 -14.970 1.218 1.00 87.38 105 ASP A O 1
ATOM 819 N N . GLY A 1 106 ? 5.889 -13.084 0.143 1.00 85.94 106 GLY A N 1
ATOM 820 C CA . GLY A 1 106 ? 5.459 -12.325 1.313 1.00 85.94 106 GLY A CA 1
ATOM 821 C C . GLY A 1 106 ? 6.591 -11.771 2.169 1.00 85.94 106 GLY A C 1
ATOM 822 O O . GLY A 1 106 ? 6.285 -11.217 3.220 1.00 85.94 106 GLY A O 1
ATOM 823 N N . GLY A 1 107 ? 7.849 -11.915 1.746 1.00 89.62 107 GLY A N 1
ATOM 824 C CA . GLY A 1 107 ? 9.016 -11.461 2.505 1.00 89.62 107 GLY A CA 1
ATOM 825 C C . GLY A 1 107 ? 9.388 -10.002 2.255 1.00 89.62 107 GLY A C 1
ATOM 826 O O . GLY A 1 107 ? 10.038 -9.386 3.093 1.00 89.62 107 GLY A O 1
ATOM 827 N N . HIS A 1 108 ? 8.960 -9.418 1.135 1.00 92.19 108 HIS A N 1
ATOM 828 C CA . HIS A 1 108 ? 9.308 -8.054 0.754 1.00 92.19 108 HIS A CA 1
ATOM 829 C C . HIS A 1 108 ? 8.064 -7.211 0.495 1.00 92.19 108 HIS A C 1
ATOM 831 O O . HIS A 1 108 ? 7.071 -7.668 -0.072 1.00 92.19 108 HIS A O 1
ATOM 837 N N . VAL A 1 109 ? 8.131 -5.945 0.892 1.00 95.00 109 VAL A N 1
ATOM 838 C CA . VAL A 1 109 ? 7.098 -4.943 0.645 1.00 95.00 109 VAL A CA 1
ATOM 839 C C . VAL A 1 109 ? 7.757 -3.728 0.016 1.00 95.00 109 VAL A C 1
ATOM 841 O O . VAL A 1 109 ? 8.643 -3.122 0.613 1.00 95.00 109 VAL A O 1
ATOM 844 N N . ALA A 1 110 ? 7.318 -3.368 -1.185 1.00 95.88 110 ALA A N 1
ATOM 845 C CA . ALA A 1 110 ? 7.715 -2.130 -1.834 1.00 95.88 110 ALA A CA 1
ATOM 846 C C . ALA A 1 110 ? 6.708 -1.030 -1.499 1.00 95.88 110 ALA A C 1
ATOM 848 O O . ALA A 1 110 ? 5.490 -1.225 -1.593 1.00 95.88 110 ALA A O 1
ATOM 849 N N . VAL A 1 111 ? 7.236 0.121 -1.104 1.00 96.25 111 VAL A N 1
ATOM 850 C CA . VAL A 1 111 ? 6.480 1.293 -0.687 1.00 96.25 111 VAL A CA 1
ATOM 851 C C . VAL A 1 111 ? 6.825 2.451 -1.605 1.00 96.25 111 VAL A C 1
ATOM 853 O O . VAL A 1 111 ? 7.995 2.794 -1.795 1.00 96.25 111 VAL A O 1
ATOM 856 N N . LEU A 1 112 ? 5.783 3.052 -2.167 1.00 94.69 112 LEU A N 1
ATOM 857 C CA . LEU A 1 112 ? 5.886 4.250 -2.976 1.00 94.69 112 LEU A CA 1
ATOM 858 C C . LEU A 1 112 ? 5.477 5.465 -2.164 1.00 94.69 112 LEU A C 1
ATOM 860 O O . LEU A 1 112 ? 4.419 5.453 -1.534 1.00 94.69 112 LEU A O 1
ATOM 864 N N . CYS A 1 113 ? 6.276 6.521 -2.244 1.00 92.00 113 CYS A N 1
ATOM 865 C CA . CYS A 1 113 ? 5.943 7.819 -1.681 1.00 92.00 113 CYS A CA 1
ATOM 866 C C . CYS A 1 113 ? 5.748 8.834 -2.809 1.00 92.00 113 CYS A C 1
ATOM 868 O O . CYS A 1 113 ? 6.530 8.872 -3.760 1.00 92.00 113 CYS A O 1
ATOM 870 N N . GLU A 1 114 ? 4.716 9.673 -2.724 1.00 87.50 114 GLU A N 1
ATOM 871 C CA . GLU A 1 114 ? 4.543 10.752 -3.696 1.00 87.50 114 GLU A CA 1
ATOM 872 C C . GLU A 1 114 ? 5.734 11.710 -3.675 1.00 87.50 114 GLU A C 1
ATOM 874 O O . GLU A 1 114 ? 6.272 12.035 -2.617 1.00 87.50 114 GLU A O 1
ATOM 879 N N . ARG A 1 115 ? 6.099 12.200 -4.867 1.00 80.25 115 ARG A N 1
ATOM 880 C CA . ARG A 1 115 ? 7.181 13.173 -5.108 1.00 80.25 115 ARG A CA 1
ATOM 881 C C . ARG A 1 115 ? 8.593 12.681 -4.778 1.00 80.25 115 ARG A C 1
ATOM 883 O O . ARG A 1 115 ? 9.545 13.395 -5.074 1.00 80.25 115 ARG A O 1
ATOM 890 N N . LEU A 1 116 ? 8.748 11.458 -4.276 1.00 86.19 116 LEU A N 1
ATOM 891 C CA . LEU A 1 116 ? 10.053 10.838 -4.105 1.00 86.19 116 LEU A CA 1
ATOM 892 C C . LEU A 1 116 ? 10.470 10.066 -5.357 1.00 86.19 116 LEU A C 1
ATOM 894 O O . LEU A 1 116 ? 9.689 9.329 -5.957 1.00 86.19 116 LEU A O 1
ATOM 898 N N . LYS A 1 117 ? 11.738 10.225 -5.741 1.00 88.69 117 LYS A N 1
ATOM 899 C CA . LYS A 1 117 ? 12.383 9.461 -6.820 1.00 88.69 117 LYS A CA 1
ATOM 900 C C . LYS A 1 117 ? 13.079 8.224 -6.266 1.00 88.69 117 LYS A C 1
ATOM 902 O O . LYS A 1 117 ? 14.211 7.917 -6.623 1.00 88.69 117 LYS A O 1
ATOM 907 N N . GLU A 1 118 ? 12.414 7.546 -5.349 1.00 90.50 118 GLU A N 1
ATOM 908 C CA . GLU A 1 118 ? 12.928 6.348 -4.710 1.00 90.50 118 GLU A CA 1
ATOM 909 C C . GLU A 1 118 ? 11.784 5.417 -4.327 1.0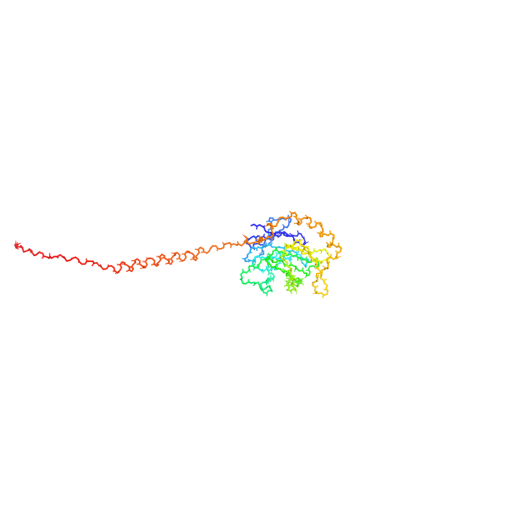0 90.50 118 GLU A C 1
ATOM 911 O O . GLU A 1 118 ? 10.649 5.848 -4.111 1.00 90.50 118 GLU A O 1
ATOM 916 N N . ILE A 1 119 ? 12.099 4.128 -4.258 1.00 93.19 119 ILE A N 1
ATOM 917 C CA . ILE A 1 119 ? 11.209 3.098 -3.725 1.00 93.19 119 ILE A CA 1
ATOM 918 C C . ILE A 1 119 ? 11.808 2.622 -2.415 1.00 93.19 119 ILE A C 1
ATOM 920 O O . ILE A 1 119 ? 12.976 2.234 -2.378 1.00 93.19 119 ILE A O 1
ATOM 924 N N . GLN A 1 120 ? 11.001 2.615 -1.362 1.00 93.44 120 GLN A N 1
ATOM 925 C CA . GLN A 1 120 ? 11.397 2.058 -0.077 1.00 93.44 120 GLN A CA 1
ATOM 926 C C . GLN A 1 120 ? 11.048 0.569 -0.052 1.00 93.44 120 GLN A C 1
ATOM 928 O O . GLN A 1 120 ? 9.914 0.186 -0.340 1.00 93.44 120 GLN A O 1
ATOM 933 N N . LEU A 1 121 ? 12.023 -0.280 0.265 1.00 94.12 121 LEU A N 1
ATOM 934 C CA . LEU A 1 121 ? 11.848 -1.724 0.380 1.00 94.12 121 LEU A CA 1
ATOM 935 C C . LEU A 1 121 ? 11.938 -2.126 1.847 1.00 94.12 121 LEU A C 1
ATOM 937 O O . LEU A 1 121 ? 12.940 -1.889 2.525 1.00 94.12 121 LEU A O 1
ATOM 941 N N . LEU A 1 122 ? 10.880 -2.766 2.328 1.00 94.44 122 LEU A N 1
ATOM 942 C CA . LEU A 1 122 ? 10.766 -3.278 3.685 1.00 94.44 122 LEU A CA 1
ATOM 943 C C . LEU A 1 122 ? 10.755 -4.810 3.654 1.00 94.44 122 LEU A C 1
ATOM 945 O O . LEU A 1 122 ? 10.172 -5.412 2.752 1.00 94.44 122 LEU A O 1
ATOM 949 N N . SER A 1 123 ? 11.387 -5.438 4.641 1.00 93.25 123 SER A N 1
ATOM 950 C CA . SER A 1 123 ? 11.255 -6.870 4.908 1.00 93.25 123 SER A CA 1
ATOM 951 C C . SER A 1 123 ? 10.056 -7.099 5.821 1.00 93.25 123 SER A C 1
ATOM 953 O O . SER A 1 123 ? 9.872 -6.365 6.793 1.00 93.25 123 SER A O 1
ATOM 955 N N . LEU A 1 124 ? 9.235 -8.096 5.505 1.00 92.81 124 LEU A N 1
ATOM 956 C CA . LEU A 1 124 ? 8.101 -8.511 6.319 1.00 92.81 124 LEU A CA 1
ATOM 957 C C . LEU A 1 124 ? 8.397 -9.878 6.929 1.00 92.81 124 LEU A C 1
ATOM 959 O O . LEU A 1 124 ? 8.404 -10.896 6.241 1.00 92.81 124 LEU A O 1
ATOM 963 N N . GLU A 1 125 ? 8.584 -9.897 8.242 1.00 91.38 125 GLU A N 1
ATOM 964 C CA . GLU A 1 125 ? 8.831 -11.113 9.007 1.00 91.38 125 GLU A CA 1
ATOM 965 C C . GLU A 1 125 ? 7.624 -11.443 9.880 1.00 91.38 125 GLU A C 1
ATOM 967 O O . GLU A 1 125 ? 6.992 -10.567 10.469 1.00 91.38 125 GLU A O 1
ATOM 972 N N . GLN A 1 126 ? 7.285 -12.726 9.962 1.00 86.00 126 GLN A N 1
ATOM 973 C CA . GLN A 1 126 ? 6.185 -13.203 10.793 1.00 86.00 126 GLN A CA 1
ATOM 974 C C . GLN A 1 126 ? 6.751 -13.765 12.090 1.00 86.00 126 GLN A C 1
ATOM 976 O O . GLN A 1 126 ? 7.524 -14.721 12.076 1.00 86.00 126 GLN A O 1
ATOM 981 N N . THR A 1 127 ? 6.370 -13.159 13.210 1.00 84.38 127 THR A N 1
ATOM 982 C CA . THR A 1 127 ? 6.798 -13.574 14.550 1.00 84.38 127 THR A CA 1
ATOM 983 C C . THR A 1 127 ? 5.615 -14.132 15.337 1.00 84.38 127 THR A C 1
ATOM 985 O O . THR A 1 127 ? 4.461 -13.950 14.948 1.00 84.38 127 THR A O 1
ATOM 988 N N . GLU A 1 128 ? 5.871 -14.767 16.485 1.00 78.62 128 GLU A N 1
ATOM 989 C CA . GLU A 1 128 ? 4.797 -15.221 17.387 1.00 78.62 128 GLU A CA 1
ATOM 990 C C . GLU A 1 128 ? 3.874 -14.071 17.836 1.00 78.62 128 GLU A C 1
ATOM 992 O O . GLU A 1 128 ? 2.697 -14.291 18.113 1.00 78.62 128 GLU A O 1
ATOM 997 N N . GLY A 1 129 ? 4.393 -12.837 17.876 1.00 76.12 129 GLY A N 1
ATOM 998 C CA . GLY A 1 129 ? 3.649 -11.625 18.232 1.00 76.12 129 GLY A CA 1
ATOM 999 C C . GLY A 1 129 ? 2.925 -10.945 17.065 1.00 76.12 129 GLY A C 1
ATOM 1000 O O . GLY A 1 129 ? 2.317 -9.895 17.268 1.00 76.12 129 GLY A O 1
ATOM 1001 N N . GLY A 1 130 ? 2.992 -11.517 15.861 1.00 84.00 130 GLY A N 1
ATOM 1002 C CA . GLY A 1 130 ? 2.436 -10.955 14.633 1.00 84.00 130 GLY A CA 1
ATOM 1003 C C . GLY A 1 130 ? 3.506 -10.499 13.643 1.00 84.00 130 GLY A C 1
ATOM 1004 O O . GLY A 1 130 ? 4.702 -10.761 13.804 1.00 84.00 130 GLY A O 1
ATOM 1005 N N . ALA A 1 131 ? 3.056 -9.834 12.584 1.00 89.75 131 ALA A N 1
ATOM 1006 C CA . ALA A 1 131 ? 3.933 -9.396 11.512 1.00 89.75 131 ALA A CA 1
ATOM 1007 C C . ALA A 1 131 ? 4.755 -8.170 11.927 1.00 89.75 131 ALA A C 1
ATOM 1009 O O . ALA A 1 131 ? 4.231 -7.243 12.547 1.00 89.75 131 ALA A O 1
ATOM 1010 N N . VAL A 1 132 ? 6.027 -8.156 11.542 1.00 93.00 132 VAL A N 1
ATOM 1011 C CA . VAL A 1 132 ? 6.971 -7.071 11.801 1.00 93.00 132 VAL A CA 1
ATOM 1012 C C . VAL A 1 132 ? 7.566 -6.620 10.473 1.00 93.00 132 VAL A C 1
ATOM 1014 O O . VAL A 1 132 ? 8.042 -7.432 9.683 1.00 93.00 132 VAL A O 1
ATOM 1017 N N . LEU A 1 133 ? 7.526 -5.314 10.230 1.00 93.94 133 LEU A N 1
ATOM 1018 C CA . LEU A 1 133 ? 8.204 -4.657 9.124 1.00 93.94 133 LEU A CA 1
ATOM 1019 C C . LEU A 1 133 ? 9.554 -4.112 9.588 1.00 93.94 133 LEU A C 1
ATOM 1021 O O . LEU A 1 133 ? 9.625 -3.348 10.553 1.00 93.94 133 LEU A O 1
ATOM 1025 N N . SER A 1 134 ? 10.617 -4.443 8.865 1.00 92.75 134 SER A N 1
ATOM 1026 C CA . SER A 1 134 ? 11.944 -3.860 9.060 1.00 92.75 134 SER A CA 1
ATOM 1027 C C . SER A 1 134 ? 12.432 -3.191 7.769 1.00 92.75 134 SER A C 1
ATOM 1029 O O . SER A 1 134 ? 12.152 -3.685 6.675 1.00 92.75 134 SER A O 1
ATOM 1031 N N . PRO A 1 135 ? 13.136 -2.048 7.843 1.00 90.56 135 PRO A N 1
ATOM 1032 C CA . PRO A 1 135 ? 13.747 -1.446 6.661 1.00 90.56 135 PRO A CA 1
ATOM 1033 C C . PRO A 1 135 ? 14.772 -2.402 6.047 1.00 90.56 135 PRO A C 1
ATOM 1035 O O . PRO A 1 135 ? 15.633 -2.913 6.762 1.00 90.56 135 PRO A O 1
ATOM 1038 N N . HIS A 1 136 ? 14.683 -2.644 4.738 1.00 87.75 136 HIS A N 1
ATOM 1039 C CA . HIS A 1 136 ? 15.606 -3.528 4.027 1.00 87.75 136 HIS A CA 1
ATOM 1040 C C . HIS A 1 136 ? 16.565 -2.734 3.135 1.00 87.75 136 HIS A C 1
ATOM 1042 O O . HIS A 1 136 ? 17.780 -2.809 3.313 1.00 87.75 136 HIS A O 1
ATOM 1048 N N . SER A 1 137 ? 16.040 -1.949 2.193 1.00 89.75 137 SER A N 1
ATOM 1049 C CA . SER A 1 137 ? 16.842 -1.133 1.274 1.00 89.75 137 SER A CA 1
ATOM 1050 C C . SER A 1 137 ? 15.994 -0.041 0.612 1.00 89.75 137 SER A C 1
ATOM 1052 O O . SER A 1 137 ? 14.790 0.047 0.838 1.00 89.75 137 SER A O 1
ATOM 1054 N N . HIS A 1 138 ? 16.618 0.803 -0.208 1.00 89.88 138 HIS A N 1
ATOM 1055 C CA . HIS A 1 138 ? 15.921 1.762 -1.062 1.00 89.88 138 HIS A CA 1
ATOM 1056 C C . HIS A 1 138 ? 16.476 1.690 -2.485 1.00 89.88 138 HIS A C 1
ATOM 1058 O O . HIS A 1 138 ? 17.660 1.413 -2.687 1.00 89.88 138 HIS A O 1
ATOM 1064 N N . LEU A 1 139 ? 15.617 1.939 -3.471 1.00 91.06 139 LEU A N 1
ATOM 1065 C CA . LEU A 1 139 ? 15.980 1.958 -4.886 1.00 91.06 139 LEU A CA 1
ATOM 1066 C C . LEU A 1 139 ? 15.862 3.382 -5.428 1.00 91.06 139 LEU A C 1
ATOM 1068 O O . LEU A 1 139 ? 14.734 3.846 -5.613 1.00 91.06 139 LEU A O 1
ATOM 1072 N N . PRO A 1 140 ? 16.979 4.083 -5.693 1.00 90.88 140 PRO A N 1
ATOM 1073 C CA . PRO A 1 140 ? 16.933 5.386 -6.336 1.00 90.88 140 PRO A CA 1
ATOM 1074 C C . PRO A 1 140 ? 16.507 5.242 -7.801 1.00 90.88 140 PRO A C 1
ATOM 1076 O O . PRO A 1 140 ? 16.940 4.335 -8.515 1.00 90.88 140 PRO A O 1
ATOM 1079 N N . LEU A 1 141 ? 15.668 6.168 -8.254 1.00 89.69 141 LEU A N 1
ATOM 1080 C CA . LEU A 1 141 ? 15.108 6.213 -9.599 1.00 89.69 141 LEU A CA 1
ATOM 1081 C C . LEU A 1 141 ? 15.511 7.512 -10.302 1.00 89.69 141 LEU A C 1
ATOM 1083 O O . LEU A 1 141 ? 15.715 8.555 -9.681 1.00 89.69 141 LEU A O 1
ATOM 1087 N N . SER A 1 142 ? 15.575 7.478 -11.631 1.00 86.38 142 SER A N 1
ATOM 1088 C CA . SER A 1 142 ? 15.847 8.670 -12.447 1.00 86.38 142 SER A CA 1
ATOM 1089 C C . SER A 1 142 ? 14.669 9.658 -12.465 1.00 86.38 142 SER A C 1
ATOM 1091 O O . SER A 1 142 ? 14.861 10.880 -12.488 1.00 86.38 142 SER A O 1
ATOM 1093 N N . HIS A 1 143 ? 13.441 9.139 -12.406 1.00 86.81 143 HIS A N 1
ATOM 1094 C CA . HIS A 1 143 ? 12.192 9.901 -12.465 1.00 86.81 143 HIS A CA 1
ATOM 1095 C C . HIS A 1 143 ? 11.218 9.460 -11.373 1.00 86.81 143 HIS A C 1
ATOM 1097 O O . HIS A 1 143 ? 11.379 8.395 -10.781 1.00 86.81 143 HIS A O 1
ATOM 1103 N N . CYS A 1 144 ? 10.190 10.275 -11.121 1.00 85.81 144 CYS A N 1
ATOM 1104 C CA . CYS A 1 144 ? 9.143 9.908 -10.175 1.00 85.81 144 CYS A CA 1
ATOM 1105 C C . CYS A 1 144 ? 8.382 8.678 -10.704 1.00 85.81 144 CYS A C 1
ATOM 1107 O O . CYS A 1 144 ? 7.884 8.710 -11.838 1.00 85.81 144 CYS A O 1
ATOM 1109 N N . PRO A 1 145 ? 8.285 7.605 -9.912 1.00 89.88 145 PRO A N 1
ATOM 1110 C CA . PRO A 1 145 ? 7.482 6.445 -10.259 1.00 89.88 145 PRO A CA 1
ATOM 1111 C C . PRO A 1 145 ? 5.985 6.779 -10.196 1.00 89.88 145 PRO A C 1
ATOM 1113 O O . PRO A 1 145 ? 5.528 7.538 -9.343 1.00 89.88 145 PRO A O 1
ATOM 1116 N N . LEU A 1 146 ? 5.218 6.211 -11.122 1.00 87.44 146 LEU A N 1
ATOM 1117 C CA . LEU A 1 146 ? 3.765 6.341 -11.208 1.00 87.44 146 LEU A CA 1
ATOM 1118 C C . LEU A 1 146 ? 3.026 5.176 -10.554 1.00 87.44 146 LEU A C 1
ATOM 1120 O O . LEU A 1 146 ? 1.933 5.389 -10.027 1.00 87.44 146 LEU A O 1
ATOM 1124 N N . ASP A 1 147 ? 3.579 3.966 -10.654 1.00 90.50 147 ASP A N 1
ATOM 1125 C CA . ASP A 1 147 ? 3.033 2.745 -10.058 1.00 90.50 147 ASP A CA 1
ATOM 1126 C C . ASP A 1 147 ? 4.110 1.650 -9.980 1.00 90.50 147 ASP A C 1
ATOM 1128 O O . ASP A 1 147 ? 5.161 1.747 -10.622 1.00 90.50 147 ASP A O 1
ATOM 1132 N N . LEU A 1 148 ? 3.843 0.607 -9.197 1.00 94.56 148 LEU A N 1
ATOM 1133 C CA . LEU A 1 148 ? 4.722 -0.543 -9.029 1.00 94.56 148 LEU A CA 1
ATOM 1134 C C . LEU A 1 148 ? 3.937 -1.837 -8.785 1.00 94.56 148 LEU A C 1
ATOM 1136 O O . LEU A 1 148 ? 2.818 -1.825 -8.269 1.00 94.56 148 LEU A O 1
ATOM 1140 N N . SER A 1 149 ? 4.520 -2.969 -9.172 1.00 94.50 149 SER A N 1
ATOM 1141 C CA . SER A 1 149 ? 3.914 -4.283 -8.958 1.00 94.50 149 SER A CA 1
ATOM 1142 C C . SER A 1 149 ? 4.947 -5.402 -8.976 1.00 94.50 149 SER A C 1
ATOM 1144 O O . SER A 1 149 ? 5.926 -5.341 -9.715 1.00 94.50 149 SER A O 1
ATOM 1146 N N . PHE A 1 150 ? 4.707 -6.453 -8.197 1.00 93.81 150 PHE A N 1
ATOM 1147 C CA . PHE A 1 150 ? 5.476 -7.686 -8.292 1.00 93.81 150 PHE A CA 1
ATOM 1148 C C . PHE A 1 150 ? 4.858 -8.636 -9.311 1.00 93.81 150 PHE A C 1
ATOM 1150 O O . PHE A 1 150 ? 3.648 -8.866 -9.308 1.00 93.81 150 PHE A O 1
ATOM 1157 N N . ASP A 1 151 ? 5.697 -9.243 -10.145 1.00 91.50 151 ASP A N 1
ATOM 1158 C CA . ASP A 1 151 ? 5.271 -10.372 -10.963 1.00 91.50 151 ASP A CA 1
ATOM 1159 C C . ASP A 1 151 ? 5.293 -11.693 -10.165 1.00 91.50 151 ASP A C 1
ATOM 1161 O O . ASP A 1 151 ? 5.876 -11.760 -9.078 1.00 91.50 151 ASP A O 1
ATOM 1165 N N . PRO A 1 152 ? 4.692 -12.781 -10.687 1.00 89.88 152 PRO A N 1
ATOM 1166 C CA . PRO A 1 152 ? 4.674 -14.073 -9.997 1.00 89.88 152 PRO A CA 1
ATOM 1167 C C . PRO A 1 152 ? 6.056 -14.686 -9.738 1.00 89.88 152 PRO A C 1
ATOM 1169 O O . PRO A 1 152 ? 6.171 -15.581 -8.907 1.00 89.88 152 PRO A O 1
ATOM 1172 N N . SER A 1 153 ? 7.097 -14.230 -10.442 1.00 89.62 153 SER A N 1
ATOM 1173 C CA . SER A 1 153 ? 8.480 -14.669 -10.225 1.00 89.62 153 SER A CA 1
ATOM 1174 C C . SER A 1 153 ? 9.212 -13.866 -9.145 1.00 89.62 153 SER A C 1
ATOM 1176 O O . SER A 1 153 ? 10.359 -14.174 -8.840 1.00 89.62 153 SER A O 1
ATOM 1178 N N . GLY A 1 154 ? 8.563 -12.855 -8.558 1.00 89.56 154 GLY A N 1
ATOM 1179 C CA . GLY A 1 154 ? 9.146 -11.996 -7.528 1.00 89.56 154 GLY A CA 1
ATOM 1180 C C . GLY A 1 154 ? 9.965 -10.827 -8.072 1.00 89.56 154 GLY A C 1
ATOM 1181 O O . GLY A 1 154 ? 10.643 -10.156 -7.298 1.00 89.56 154 GLY A O 1
ATOM 1182 N N . ARG A 1 155 ? 9.898 -10.541 -9.380 1.00 92.25 155 ARG A N 1
ATOM 1183 C CA . ARG A 1 155 ? 10.531 -9.350 -9.964 1.00 92.25 155 ARG A CA 1
ATOM 1184 C C . ARG A 1 155 ? 9.638 -8.134 -9.741 1.00 92.25 155 ARG A C 1
ATOM 1186 O O . ARG A 1 155 ? 8.422 -8.214 -9.925 1.00 92.25 155 ARG A O 1
ATOM 1193 N N . LEU A 1 156 ? 10.243 -7.011 -9.369 1.00 94.19 156 LEU A N 1
ATOM 1194 C CA . LEU A 1 156 ? 9.551 -5.745 -9.150 1.00 94.19 156 LEU A CA 1
ATOM 1195 C C . LEU A 1 156 ? 9.518 -4.945 -10.451 1.00 94.19 156 LEU A C 1
ATOM 1197 O O . LEU A 1 156 ? 10.555 -4.530 -10.961 1.00 94.19 156 LEU A O 1
ATOM 1201 N N . TRP A 1 157 ? 8.322 -4.709 -10.967 1.00 93.81 157 TRP A N 1
ATOM 1202 C CA . TRP A 1 157 ? 8.065 -3.846 -12.110 1.00 93.81 157 TRP A CA 1
ATOM 1203 C C . TRP A 1 157 ? 7.736 -2.443 -11.618 1.00 93.81 157 TRP A C 1
ATOM 1205 O O . TRP A 1 157 ? 6.896 -2.268 -10.734 1.00 93.81 157 TRP A O 1
ATOM 1215 N N . VAL A 1 158 ? 8.388 -1.445 -12.204 1.00 92.88 158 VAL A N 1
ATOM 1216 C CA . VAL A 1 158 ? 8.228 -0.036 -11.845 1.00 92.88 158 VAL A CA 1
ATOM 1217 C C . VAL A 1 158 ? 7.860 0.742 -13.093 1.00 92.88 158 VAL A C 1
ATOM 1219 O O . VAL A 1 158 ? 8.566 0.690 -14.101 1.00 92.88 158 VAL A O 1
ATOM 1222 N N . LEU A 1 159 ? 6.762 1.483 -13.007 1.00 90.38 159 LEU A N 1
ATOM 1223 C CA . LEU A 1 159 ? 6.350 2.426 -14.030 1.00 90.38 159 LEU A CA 1
ATOM 1224 C C . LEU A 1 159 ? 6.876 3.815 -13.668 1.00 90.38 159 LEU A C 1
ATOM 1226 O O . LEU A 1 159 ? 6.550 4.340 -12.609 1.00 90.38 159 LEU A O 1
ATOM 1230 N N . LEU A 1 160 ? 7.660 4.425 -14.547 1.00 88.25 160 LEU A N 1
ATOM 1231 C CA . LEU A 1 160 ? 8.229 5.758 -14.397 1.00 88.25 160 LEU A CA 1
ATOM 1232 C C . LEU A 1 160 ? 7.479 6.787 -15.226 1.00 88.25 160 LEU A C 1
ATOM 1234 O O . LEU A 1 160 ? 7.020 6.513 -16.331 1.00 88.25 160 LEU A O 1
ATOM 1238 N N . ASN A 1 161 ? 7.460 8.021 -14.732 1.00 82.00 161 ASN A N 1
ATOM 1239 C CA . ASN A 1 161 ? 7.041 9.177 -15.507 1.00 82.00 161 ASN A CA 1
ATOM 1240 C C . ASN A 1 161 ? 8.149 9.644 -16.474 1.00 82.00 161 ASN A C 1
ATOM 1242 O O . ASN A 1 161 ? 8.720 10.721 -16.305 1.00 82.00 161 ASN A O 1
ATOM 1246 N N . CYS A 1 162 ? 8.504 8.802 -17.447 1.00 81.38 162 CYS A N 1
ATOM 1247 C CA . CYS A 1 162 ? 9.516 9.090 -18.463 1.00 81.38 162 CYS A CA 1
ATOM 1248 C C . CYS A 1 162 ? 9.108 8.502 -19.819 1.00 81.38 162 CYS A C 1
ATOM 1250 O O . CYS A 1 162 ? 8.758 7.330 -19.903 1.00 81.38 162 CYS A O 1
ATOM 1252 N N . ALA A 1 163 ? 9.169 9.303 -20.886 1.00 75.69 163 ALA A N 1
ATOM 1253 C CA . ALA A 1 163 ? 8.798 8.858 -22.232 1.00 75.69 163 ALA A CA 1
ATOM 1254 C C . ALA A 1 163 ? 9.847 7.948 -22.896 1.00 75.69 163 ALA A C 1
ATOM 1256 O O . ALA A 1 163 ? 9.511 7.128 -23.751 1.00 75.69 163 ALA A O 1
ATOM 1257 N N . GLU A 1 164 ? 11.118 8.078 -22.514 1.00 77.81 164 GLU A N 1
ATOM 1258 C CA . GLU A 1 164 ? 12.215 7.315 -23.118 1.00 77.81 164 GLU A CA 1
ATOM 1259 C C . GLU A 1 164 ? 12.316 5.899 -22.539 1.00 77.81 164 GLU A C 1
ATOM 1261 O O . GLU A 1 164 ? 12.460 4.931 -23.288 1.00 77.81 164 GLU A O 1
ATOM 1266 N N . SER A 1 165 ? 12.191 5.777 -21.216 1.00 79.62 165 SER A N 1
ATOM 1267 C CA . SER A 1 165 ? 12.286 4.523 -20.463 1.00 79.62 165 SER A CA 1
ATOM 1268 C C . SER A 1 165 ? 11.187 4.437 -19.392 1.00 79.62 165 SER A C 1
ATOM 1270 O O . SER A 1 165 ? 11.454 4.557 -18.195 1.00 79.62 165 SER A O 1
ATOM 1272 N N . PRO A 1 166 ? 9.922 4.228 -19.800 1.00 83.38 166 PRO A N 1
ATOM 1273 C CA . PRO A 1 166 ? 8.801 4.235 -18.866 1.00 83.38 166 PRO A CA 1
ATOM 1274 C C . PRO A 1 166 ? 8.781 3.023 -17.933 1.00 83.38 166 PRO A C 1
ATOM 1276 O O . PRO A 1 166 ? 8.153 3.089 -16.889 1.00 83.38 166 PRO A O 1
ATOM 1279 N N . LEU A 1 167 ? 9.422 1.905 -18.281 1.00 88.88 167 LEU A N 1
ATOM 1280 C CA . LEU A 1 167 ? 9.348 0.666 -17.506 1.00 88.88 167 LEU A CA 1
ATOM 1281 C C . LEU A 1 167 ? 10.733 0.216 -17.054 1.00 88.88 167 LEU A C 1
ATOM 1283 O O . LEU A 1 167 ? 11.636 0.067 -17.877 1.00 88.88 167 LEU A O 1
ATOM 1287 N N . LEU A 1 168 ? 10.861 -0.062 -15.757 1.00 90.00 168 LEU A N 1
ATOM 1288 C CA . LEU A 1 168 ? 12.025 -0.702 -15.151 1.00 90.00 168 LEU A CA 1
ATOM 1289 C C . LEU A 1 168 ? 11.617 -2.022 -14.495 1.00 90.00 168 LEU A C 1
ATOM 1291 O O . LEU A 1 168 ? 10.491 -2.166 -14.014 1.00 90.00 168 LEU A O 1
ATOM 1295 N N . VAL A 1 169 ? 12.547 -2.974 -14.451 1.00 91.69 169 VAL A N 1
ATOM 1296 C CA . VAL A 1 169 ? 12.361 -4.254 -13.760 1.00 91.69 169 VAL A CA 1
ATOM 1297 C C . VAL A 1 169 ? 13.550 -4.492 -12.848 1.00 91.69 169 VAL A C 1
ATOM 1299 O O . VAL A 1 169 ? 14.69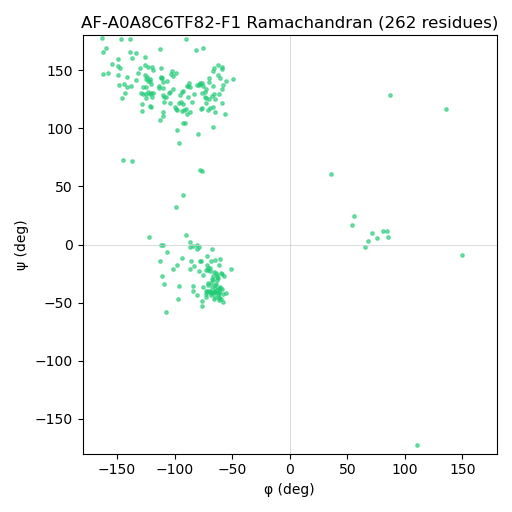3 -4.394 -13.289 1.00 91.69 169 VAL A O 1
ATOM 1302 N N . TYR A 1 170 ? 13.278 -4.835 -11.597 1.00 91.81 170 TYR A N 1
ATOM 1303 C CA . TYR A 1 170 ? 14.284 -5.202 -10.614 1.00 91.81 170 TYR A CA 1
ATOM 1304 C C . TYR A 1 170 ? 14.132 -6.671 -10.231 1.00 91.81 170 TYR A C 1
ATOM 1306 O O . TYR A 1 170 ? 13.024 -7.159 -9.997 1.00 91.81 170 TYR A O 1
ATOM 1314 N N . GLY A 1 171 ? 15.253 -7.379 -10.174 1.00 90.25 171 GLY A N 1
ATOM 1315 C CA . GLY A 1 171 ? 15.346 -8.723 -9.621 1.00 90.25 171 GLY A CA 1
ATOM 1316 C C . GLY A 1 171 ? 15.976 -8.680 -8.235 1.00 90.25 171 GLY A C 1
ATOM 1317 O O . GLY A 1 171 ? 16.852 -7.857 -7.977 1.00 90.25 171 GLY A O 1
ATOM 1318 N N . HIS A 1 172 ? 15.548 -9.580 -7.355 1.00 87.88 172 HIS A N 1
ATOM 1319 C CA . HIS A 1 172 ? 16.207 -9.795 -6.073 1.00 87.88 172 HIS A CA 1
ATOM 1320 C C . HIS A 1 172 ? 17.144 -11.002 -6.181 1.00 87.88 172 HIS A C 1
ATOM 1322 O O . HIS A 1 172 ? 16.692 -12.123 -6.422 1.00 87.88 172 HIS A O 1
ATOM 1328 N N . ALA A 1 173 ? 18.448 -10.776 -6.029 1.00 81.12 173 ALA A N 1
ATOM 1329 C CA . ALA A 1 173 ? 19.469 -11.816 -6.069 1.00 81.12 173 ALA A CA 1
ATOM 1330 C C . ALA A 1 173 ? 20.506 -11.569 -4.967 1.00 81.12 173 ALA A C 1
ATOM 1332 O O . ALA A 1 173 ? 20.942 -10.446 -4.755 1.00 81.12 173 ALA A O 1
ATOM 1333 N N . GLN A 1 174 ? 20.902 -12.627 -4.250 1.00 78.94 174 GLN A N 1
ATOM 1334 C CA . GLN A 1 174 ? 21.951 -12.576 -3.214 1.00 78.94 174 GLN A CA 1
ATOM 1335 C C . GLN A 1 174 ? 21.718 -11.544 -2.085 1.00 78.94 174 GLN A C 1
ATOM 1337 O O . GLN A 1 174 ? 22.666 -11.126 -1.427 1.00 78.94 174 GLN A O 1
ATOM 1342 N N . GLY A 1 175 ? 20.464 -11.161 -1.820 1.00 78.38 175 GLY A N 1
ATOM 1343 C CA . GLY A 1 175 ? 20.121 -10.179 -0.784 1.00 78.38 175 GLY A CA 1
ATOM 1344 C C . GLY A 1 175 ? 20.199 -8.719 -1.239 1.00 78.38 175 GLY A C 1
ATOM 1345 O O . GLY A 1 175 ? 20.048 -7.825 -0.410 1.00 78.38 175 GLY A O 1
ATOM 1346 N N . SER A 1 176 ? 20.430 -8.467 -2.531 1.00 84.88 176 SER A N 1
ATOM 1347 C CA . SER A 1 176 ? 20.371 -7.138 -3.136 1.00 84.88 176 SER A CA 1
ATOM 1348 C C . SER A 1 176 ? 19.384 -7.087 -4.295 1.00 84.88 176 SER A C 1
ATOM 1350 O O . SER A 1 176 ? 19.096 -8.081 -4.966 1.00 84.88 176 SER A O 1
ATOM 1352 N N . TRP A 1 177 ? 18.852 -5.892 -4.522 1.00 89.69 177 TRP A N 1
ATOM 1353 C CA . TRP A 1 177 ? 17.964 -5.598 -5.636 1.00 89.69 177 TRP A CA 1
ATOM 1354 C C . TRP A 1 177 ? 18.772 -4.993 -6.776 1.00 89.69 177 TRP A C 1
ATOM 1356 O O . TRP A 1 177 ? 19.414 -3.957 -6.604 1.00 89.69 177 TRP A O 1
ATOM 1366 N N . GLU A 1 178 ? 18.727 -5.633 -7.937 1.00 89.25 178 GLU A N 1
ATOM 1367 C CA . GLU A 1 178 ? 19.464 -5.215 -9.126 1.00 89.25 178 GLU A CA 1
ATOM 1368 C C . GLU A 1 178 ? 18.497 -4.924 -10.266 1.00 89.25 178 GLU A C 1
ATOM 1370 O O . GLU A 1 178 ? 17.526 -5.654 -10.489 1.00 89.25 178 GLU A O 1
ATOM 1375 N N . GLN A 1 179 ? 18.758 -3.841 -10.996 1.00 88.62 179 GLN A N 1
ATOM 1376 C CA . GLN A 1 179 ? 18.000 -3.528 -12.197 1.00 88.62 179 GLN A CA 1
ATOM 1377 C C . GLN A 1 179 ? 18.365 -4.536 -13.288 1.00 88.62 179 GLN A C 1
ATOM 1379 O O . GLN A 1 179 ? 19.534 -4.702 -13.630 1.00 88.62 179 GLN A O 1
ATOM 1384 N N . LEU A 1 180 ? 17.357 -5.195 -13.849 1.00 84.56 180 LEU A N 1
ATOM 1385 C CA . LEU A 1 180 ? 17.541 -6.108 -14.966 1.00 84.56 180 LEU A CA 1
ATOM 1386 C C . LEU A 1 180 ? 17.697 -5.314 -16.264 1.00 84.56 180 LEU A C 1
ATOM 1388 O O . LEU A 1 180 ? 16.967 -4.351 -16.515 1.00 84.56 180 LEU A O 1
ATOM 1392 N N . ASP A 1 181 ? 18.630 -5.752 -17.107 1.00 72.25 181 ASP A N 1
ATOM 1393 C CA . ASP A 1 181 ? 18.902 -5.111 -18.388 1.00 72.25 181 ASP A CA 1
ATOM 1394 C C . ASP A 1 181 ? 17.672 -5.081 -19.303 1.00 72.25 181 ASP A C 1
ATOM 1396 O O . ASP A 1 181 ? 16.831 -5.991 -19.329 1.00 72.25 181 ASP A O 1
ATOM 1400 N N . ALA A 1 182 ? 17.628 -4.054 -20.158 1.00 62.16 182 ALA A N 1
ATOM 1401 C CA . ALA A 1 182 ? 16.562 -3.865 -21.138 1.00 62.16 182 ALA A CA 1
ATOM 1402 C C . ALA A 1 182 ? 16.433 -5.012 -22.162 1.00 62.16 182 ALA A C 1
ATOM 1404 O O . ALA A 1 182 ? 15.434 -5.113 -22.873 1.00 62.16 182 ALA A O 1
ATOM 1405 N N . LEU A 1 183 ? 17.433 -5.895 -22.211 1.00 56.47 183 LEU A N 1
ATOM 1406 C CA . LEU A 1 183 ? 17.479 -7.099 -23.036 1.00 56.47 183 LEU A CA 1
ATOM 1407 C C . LEU A 1 183 ? 16.691 -8.276 -22.446 1.00 56.47 183 LEU A C 1
ATOM 1409 O O . LEU A 1 183 ? 16.646 -9.341 -23.064 1.00 56.47 183 LEU A O 1
ATOM 1413 N N . SER A 1 184 ? 16.058 -8.119 -21.279 1.00 71.38 184 SER A N 1
ATOM 1414 C CA . SER A 1 184 ? 15.158 -9.156 -20.786 1.00 71.38 184 SER A CA 1
ATOM 1415 C C . SER A 1 184 ? 14.024 -9.405 -21.806 1.00 71.38 184 SER A C 1
ATOM 1417 O O . SER A 1 184 ? 13.427 -8.463 -22.349 1.00 71.38 184 SER A O 1
ATOM 1419 N N . PRO A 1 185 ? 13.707 -10.676 -22.114 1.00 76.62 185 PRO A N 1
ATOM 1420 C CA . PRO A 1 185 ? 12.711 -11.018 -23.132 1.00 76.62 185 PRO A CA 1
ATOM 1421 C C . PRO A 1 185 ? 11.315 -10.491 -22.770 1.00 76.62 185 PRO A C 1
ATOM 1423 O O . PRO A 1 185 ? 10.521 -10.160 -23.648 1.00 76.62 185 PRO A O 1
ATOM 1426 N N . ASP A 1 186 ? 11.023 -10.359 -21.475 1.00 80.44 186 ASP A N 1
ATOM 1427 C CA . ASP A 1 186 ? 9.758 -9.808 -21.002 1.00 80.44 186 ASP A CA 1
ATOM 1428 C C . ASP A 1 186 ? 9.671 -8.292 -21.226 1.00 80.44 186 ASP A C 1
ATOM 1430 O O . ASP A 1 186 ? 8.657 -7.816 -21.741 1.00 80.44 186 ASP A O 1
ATOM 1434 N N . LEU A 1 187 ? 10.726 -7.528 -20.907 1.00 80.25 187 LEU A N 1
ATOM 1435 C CA . LEU A 1 187 ? 10.714 -6.074 -21.088 1.00 80.25 187 LEU A CA 1
ATOM 1436 C C . LEU A 1 187 ? 10.689 -5.691 -22.570 1.00 80.25 187 LEU A C 1
ATOM 1438 O O . LEU A 1 187 ? 9.926 -4.807 -22.960 1.00 80.25 187 LEU A O 1
ATOM 1442 N N . SER A 1 188 ? 11.455 -6.388 -23.412 1.00 79.75 188 SER A N 1
ATOM 1443 C CA . SER A 1 188 ? 11.443 -6.164 -24.865 1.00 79.75 188 SER A CA 1
ATOM 1444 C C . SER A 1 188 ? 10.084 -6.475 -25.507 1.00 79.75 188 SER A C 1
ATOM 1446 O O . SER A 1 188 ? 9.695 -5.803 -26.461 1.00 79.75 188 SER A O 1
ATOM 1448 N N . ARG A 1 189 ? 9.317 -7.428 -24.957 1.00 83.25 189 ARG A N 1
ATOM 1449 C CA . ARG A 1 189 ? 7.947 -7.725 -25.406 1.00 83.25 189 ARG A CA 1
ATOM 1450 C C . ARG A 1 189 ? 6.945 -6.645 -24.994 1.00 83.25 189 ARG A C 1
ATOM 1452 O O . ARG A 1 189 ? 6.064 -6.305 -25.778 1.00 83.25 189 ARG A O 1
ATOM 1459 N N . VAL A 1 190 ? 7.038 -6.141 -23.762 1.00 84.25 190 VAL A N 1
ATOM 1460 C CA . VAL A 1 190 ? 6.032 -5.227 -23.187 1.00 84.25 190 VAL A CA 1
ATOM 1461 C C . VAL A 1 190 ? 6.283 -3.771 -23.586 1.00 84.25 190 VAL A C 1
ATOM 1463 O O . VAL A 1 190 ? 5.328 -3.038 -23.841 1.00 84.25 190 VAL A O 1
ATOM 1466 N N . SER A 1 191 ? 7.545 -3.352 -23.704 1.00 82.25 191 SER A N 1
ATOM 1467 C CA . SER A 1 191 ? 7.900 -1.942 -23.937 1.00 82.25 191 SER A CA 1
ATOM 1468 C C . SER A 1 191 ? 7.292 -1.335 -25.207 1.00 82.25 191 SER A C 1
ATOM 1470 O O . SER A 1 191 ? 6.787 -0.217 -25.118 1.00 82.25 191 SER A O 1
ATOM 1472 N N . PRO A 1 192 ? 7.262 -2.015 -26.374 1.00 82.81 192 PRO A N 1
ATOM 1473 C CA . PRO A 1 192 ? 6.665 -1.445 -27.583 1.00 82.81 192 PRO A CA 1
ATOM 1474 C C . PRO A 1 192 ? 5.157 -1.222 -27.444 1.00 82.81 192 PRO A C 1
ATOM 1476 O O . PRO A 1 192 ? 4.665 -0.150 -27.784 1.00 82.81 192 PRO A O 1
ATOM 1479 N N . ALA A 1 193 ? 4.439 -2.210 -26.896 1.00 82.50 193 ALA A N 1
ATOM 1480 C CA . ALA A 1 193 ? 2.999 -2.118 -26.656 1.00 82.50 193 ALA A CA 1
ATOM 1481 C C . ALA A 1 193 ? 2.672 -1.001 -25.654 1.00 82.50 193 ALA A C 1
ATOM 1483 O O . ALA A 1 193 ? 1.708 -0.252 -25.824 1.00 82.50 193 ALA A O 1
ATOM 1484 N N . PHE A 1 194 ? 3.515 -0.858 -24.632 1.00 79.31 194 PHE A N 1
ATOM 1485 C CA . PHE A 1 194 ? 3.377 0.197 -23.645 1.00 79.31 194 PHE A CA 1
ATOM 1486 C C . PHE A 1 194 ? 3.659 1.582 -24.236 1.00 79.31 194 PHE A C 1
ATOM 1488 O O . PHE A 1 194 ? 2.904 2.512 -23.975 1.00 79.31 194 PHE A O 1
ATOM 1495 N N . LYS A 1 195 ? 4.684 1.727 -25.083 1.00 79.06 195 LYS A N 1
ATOM 1496 C CA . LYS A 1 195 ? 5.048 3.011 -25.699 1.00 79.06 195 LYS A CA 1
ATOM 1497 C C . LYS A 1 195 ? 3.928 3.580 -26.569 1.00 79.06 195 LYS A C 1
ATOM 1499 O O . LYS A 1 195 ? 3.611 4.755 -26.446 1.00 79.06 195 LYS A O 1
ATOM 1504 N N . THR A 1 196 ? 3.243 2.739 -27.348 1.00 79.19 196 THR A N 1
ATOM 1505 C CA . THR A 1 196 ? 2.053 3.168 -28.104 1.00 79.19 196 THR A CA 1
ATOM 1506 C C . THR A 1 196 ? 0.942 3.726 -27.217 1.00 79.19 196 THR A C 1
ATOM 1508 O O . THR A 1 196 ? 0.282 4.689 -27.593 1.00 79.19 196 THR A O 1
ATOM 1511 N N . PHE A 1 197 ? 0.732 3.139 -26.036 1.00 74.88 197 PHE A N 1
ATOM 1512 C CA . PHE A 1 197 ? -0.223 3.668 -25.063 1.00 74.88 197 PHE A CA 1
ATOM 1513 C C . PHE A 1 197 ? 0.299 4.951 -24.403 1.00 74.88 197 PHE A C 1
ATOM 1515 O O . PHE A 1 197 ? -0.454 5.899 -24.200 1.00 74.88 197 PHE A O 1
ATOM 1522 N N . TRP A 1 198 ? 1.594 4.993 -24.095 1.00 75.25 198 TRP A N 1
ATOM 1523 C CA . TRP A 1 198 ? 2.245 6.126 -23.453 1.00 75.25 198 TRP A CA 1
ATOM 1524 C C . TRP A 1 198 ? 2.196 7.394 -24.307 1.00 75.25 198 TRP A C 1
ATOM 1526 O O . TRP A 1 198 ? 1.880 8.460 -23.784 1.00 75.25 198 TRP A O 1
ATOM 1536 N N . ASP A 1 199 ? 2.433 7.275 -25.613 1.00 76.31 199 ASP A N 1
ATOM 1537 C CA . ASP A 1 199 ? 2.372 8.396 -26.557 1.00 76.31 199 ASP A CA 1
ATOM 1538 C C . ASP A 1 199 ? 0.938 8.937 -26.720 1.00 76.31 199 ASP A C 1
ATOM 1540 O O . ASP A 1 199 ? 0.742 10.113 -27.013 1.00 76.31 199 ASP A O 1
ATOM 1544 N N . ALA A 1 200 ? -0.075 8.091 -26.498 1.00 76.00 200 ALA A N 1
ATOM 1545 C CA . ALA A 1 200 ? -1.485 8.484 -26.529 1.00 76.00 200 ALA A CA 1
ATOM 1546 C C . ALA A 1 200 ? -1.975 9.107 -25.209 1.00 76.00 200 ALA A C 1
ATOM 1548 O O . ALA A 1 200 ? -3.027 9.748 -25.184 1.00 76.00 200 ALA A O 1
ATOM 1549 N N . ALA A 1 201 ? -1.253 8.897 -24.108 1.00 68.44 201 ALA A N 1
ATOM 1550 C CA . ALA A 1 201 ? -1.614 9.432 -22.806 1.00 68.44 201 ALA A CA 1
ATOM 1551 C C . ALA A 1 201 ? -1.121 10.885 -22.659 1.00 68.44 201 ALA A C 1
ATOM 1553 O O . ALA A 1 201 ? 0.041 11.198 -22.912 1.00 68.44 201 ALA A O 1
ATOM 1554 N N . ASP A 1 202 ? -2.026 11.771 -22.243 1.00 61.69 202 ASP A N 1
ATOM 1555 C CA . ASP A 1 202 ? -1.793 13.215 -22.140 1.00 61.69 202 ASP A CA 1
ATOM 1556 C C . ASP A 1 202 ? -0.752 13.559 -21.053 1.00 61.69 202 ASP A C 1
ATOM 1558 O O . ASP A 1 202 ? -0.787 13.026 -19.938 1.00 61.69 202 ASP A O 1
ATOM 1562 N N . GLU A 1 203 ? 0.170 14.475 -21.363 1.00 59.72 203 GLU A N 1
ATOM 1563 C CA . GLU A 1 203 ? 1.205 14.957 -20.437 1.00 59.72 203 GLU A CA 1
ATOM 1564 C C . GLU A 1 203 ? 0.605 15.686 -19.225 1.00 59.72 203 GLU A C 1
ATOM 1566 O O . GLU A 1 203 ? 1.186 15.667 -18.137 1.00 59.72 203 GLU A O 1
ATOM 1571 N N . SER A 1 204 ? -0.591 16.265 -19.374 1.00 51.59 204 SER A N 1
ATOM 1572 C CA . SER A 1 204 ? -1.263 17.042 -18.324 1.00 51.59 204 SER A CA 1
ATOM 1573 C C . SER A 1 204 ? -1.611 16.225 -17.068 1.00 51.59 204 SER A C 1
ATOM 1575 O O . SER A 1 204 ? -1.607 16.764 -15.961 1.00 51.59 204 SER A O 1
ATOM 1577 N N . GLN A 1 205 ? -1.833 14.909 -17.196 1.00 56.00 205 GLN A N 1
ATOM 1578 C CA . GLN A 1 205 ? -2.155 14.025 -16.065 1.00 56.00 205 GLN A CA 1
ATOM 1579 C C . GLN A 1 205 ? -0.935 13.613 -15.224 1.00 56.00 205 GLN A C 1
ATOM 1581 O O . GLN A 1 205 ? -1.074 12.874 -14.246 1.00 56.00 205 GLN A O 1
ATOM 1586 N N . ARG A 1 206 ? 0.272 14.044 -15.607 1.00 59.28 206 ARG A N 1
ATOM 1587 C CA . ARG A 1 206 ? 1.527 13.452 -15.121 1.00 59.28 206 ARG A CA 1
ATOM 1588 C C . ARG A 1 206 ? 2.300 14.314 -14.121 1.00 59.28 206 ARG A C 1
ATOM 1590 O O . ARG A 1 206 ? 3.305 13.843 -13.598 1.00 59.28 206 ARG A O 1
ATOM 1597 N N . SER A 1 207 ? 1.874 15.552 -13.856 1.00 55.19 207 SER A N 1
ATOM 1598 C CA . SER A 1 207 ? 2.714 16.540 -13.153 1.00 55.19 207 SER A CA 1
ATOM 1599 C C . SER A 1 207 ? 2.243 16.960 -11.754 1.00 55.19 207 SER A C 1
ATOM 1601 O O . SER A 1 207 ? 3.032 17.580 -11.042 1.00 55.19 207 SER A O 1
ATOM 1603 N N . SER A 1 208 ? 1.008 16.667 -11.335 1.00 60.84 208 SER A N 1
ATOM 1604 C CA . SER A 1 208 ? 0.514 17.055 -10.004 1.00 60.84 208 SER A CA 1
ATOM 1605 C C . SER A 1 208 ? 0.588 15.901 -9.000 1.00 60.84 208 SER A C 1
ATOM 1607 O O . SER A 1 208 ? 0.429 14.733 -9.357 1.00 60.84 208 SER A O 1
ATOM 1609 N N . SER A 1 209 ? 0.823 16.235 -7.724 1.00 71.19 209 SER A N 1
ATOM 1610 C CA . SER A 1 209 ? 0.622 15.294 -6.615 1.00 71.19 209 SER A CA 1
ATOM 1611 C C . SER A 1 209 ? -0.840 14.848 -6.633 1.00 71.19 209 SER A C 1
ATOM 1613 O O . SER A 1 209 ? -1.757 15.674 -6.590 1.00 71.19 209 SER A O 1
ATOM 1615 N N . ARG A 1 210 ? -1.071 13.535 -6.750 1.00 77.06 210 ARG A N 1
ATOM 1616 C CA . ARG A 1 210 ? -2.425 12.986 -6.885 1.00 77.06 210 ARG A CA 1
ATOM 1617 C C . ARG A 1 210 ? -3.176 13.078 -5.567 1.00 77.06 210 ARG A C 1
ATOM 1619 O O . ARG A 1 210 ? -4.399 13.067 -5.585 1.00 77.06 210 ARG A O 1
ATOM 1626 N N . LEU A 1 211 ? -2.469 13.175 -4.444 1.00 82.75 211 LEU A N 1
ATOM 1627 C CA . LEU 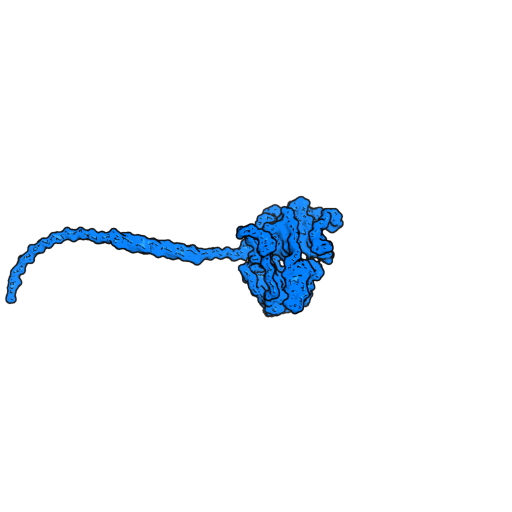A 1 211 ? -3.053 13.106 -3.107 1.00 82.75 211 LEU A CA 1
ATOM 1628 C C . LEU A 1 211 ? -3.016 14.452 -2.360 1.00 82.75 211 LEU A C 1
ATOM 1630 O O . LEU A 1 211 ? -3.534 14.542 -1.250 1.00 82.75 211 LEU A O 1
ATOM 1634 N N . GLU A 1 212 ? -2.482 15.523 -2.958 1.00 83.50 212 GLU A N 1
ATOM 1635 C CA . GLU A 1 212 ? -2.366 16.845 -2.317 1.00 83.50 212 GLU A CA 1
ATOM 1636 C C . GLU A 1 212 ? -3.709 17.394 -1.810 1.00 83.50 212 GLU A C 1
ATOM 1638 O O . GLU A 1 212 ? -3.811 17.883 -0.687 1.00 83.50 212 GLU A O 1
ATOM 1643 N N . HIS A 1 213 ? -4.768 17.236 -2.601 1.00 84.69 213 HIS A N 1
ATOM 1644 C CA . HIS A 1 213 ? -6.115 17.701 -2.268 1.00 84.69 213 HIS A CA 1
ATOM 1645 C C . HIS A 1 213 ? -6.804 16.872 -1.166 1.00 84.69 213 HIS A C 1
ATOM 1647 O O . HIS A 1 213 ? -7.871 17.245 -0.671 1.00 84.69 213 H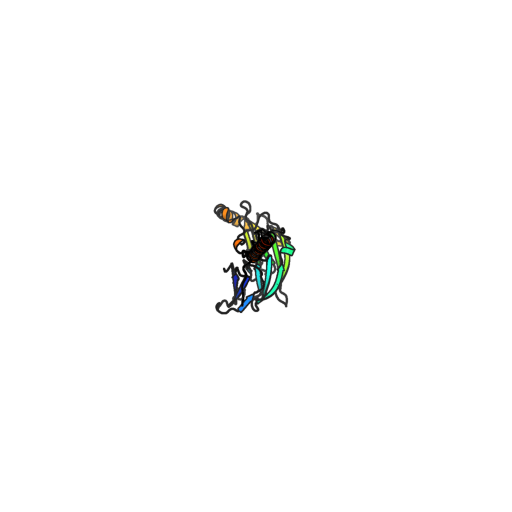IS A O 1
ATOM 1653 N N . LEU A 1 214 ? -6.228 15.728 -0.779 1.00 84.62 214 LEU A N 1
ATOM 1654 C CA . LEU A 1 214 ? -6.764 14.899 0.298 1.00 84.62 214 LEU A CA 1
ATOM 1655 C C . LEU A 1 214 ? -6.410 15.442 1.675 1.00 84.62 214 LEU A C 1
ATOM 1657 O O . LEU A 1 214 ? -7.152 15.163 2.618 1.00 84.62 214 LEU A O 1
ATOM 1661 N N . TYR A 1 215 ? -5.353 16.247 1.792 1.00 80.50 215 TYR A N 1
ATOM 1662 C CA . TYR A 1 215 ? -5.029 16.909 3.046 1.00 80.50 215 TYR A CA 1
ATOM 1663 C C . TYR A 1 215 ? -6.198 17.777 3.505 1.00 80.50 215 TYR A C 1
ATOM 1665 O O . TYR A 1 215 ? -6.853 18.470 2.721 1.00 80.50 215 TYR A O 1
ATOM 1673 N N . VAL A 1 216 ? -6.494 17.711 4.799 1.00 78.88 216 VAL A N 1
ATOM 1674 C CA . VAL A 1 216 ? -7.478 18.607 5.395 1.00 78.88 216 VAL A CA 1
ATOM 1675 C C . VAL A 1 216 ? -6.860 19.999 5.425 1.00 78.88 216 VAL A C 1
ATOM 1677 O O . VAL A 1 216 ? -5.858 20.225 6.101 1.00 78.88 216 VAL A O 1
ATOM 1680 N N . GLU A 1 217 ? -7.450 20.941 4.692 1.00 72.69 217 GLU A N 1
ATOM 1681 C CA . GLU A 1 217 ? -7.103 22.350 4.839 1.00 72.69 217 GLU A CA 1
ATOM 1682 C C . GLU A 1 217 ? -7.552 22.820 6.222 1.00 72.69 217 GLU A C 1
ATOM 1684 O O . GLU A 1 217 ? -8.730 23.071 6.487 1.00 72.69 217 GLU A O 1
ATOM 1689 N N . THR A 1 218 ? -6.602 22.910 7.144 1.00 57.00 218 THR A N 1
ATOM 1690 C CA . THR A 1 218 ? -6.845 23.525 8.441 1.00 57.00 218 THR A CA 1
ATOM 1691 C C . THR A 1 218 ? -6.783 25.032 8.263 1.00 57.00 218 THR A C 1
ATOM 1693 O O . THR A 1 218 ? -5.709 25.634 8.297 1.00 57.00 218 THR A O 1
ATOM 1696 N N . TYR A 1 219 ? -7.939 25.661 8.075 1.00 59.19 219 TYR A N 1
ATOM 1697 C CA . TYR A 1 219 ? -8.036 27.101 8.265 1.00 59.19 219 TYR A CA 1
ATOM 1698 C C . TYR A 1 219 ? -7.820 27.401 9.747 1.00 59.19 219 TYR A C 1
ATOM 1700 O O . TYR A 1 219 ? -8.600 26.965 10.598 1.00 59.19 219 TYR A O 1
ATOM 1708 N N . ASP A 1 220 ? -6.770 28.157 10.066 1.00 57.59 220 ASP A N 1
ATOM 1709 C CA . ASP A 1 220 ? -6.503 28.626 11.425 1.00 57.59 220 ASP A CA 1
ATOM 1710 C C . ASP A 1 220 ? -7.443 29.785 11.790 1.00 57.59 220 ASP A C 1
ATOM 1712 O O . ASP A 1 220 ? -7.064 30.935 12.032 1.00 57.59 220 ASP A O 1
ATOM 1716 N N . ASN A 1 221 ? -8.733 29.460 11.821 1.00 66.81 221 ASN A N 1
ATOM 1717 C CA . ASN A 1 221 ? -9.796 30.372 12.206 1.00 66.81 221 ASN A CA 1
ATOM 1718 C C . ASN A 1 221 ? -9.584 30.877 13.639 1.00 66.81 221 ASN A C 1
ATOM 1720 O O . ASN A 1 221 ? -10.066 31.955 13.984 1.00 66.81 221 ASN A O 1
ATOM 1724 N N . VAL A 1 222 ? -8.857 30.121 14.472 1.00 69.81 222 VAL A N 1
ATOM 1725 C CA . VAL A 1 222 ? -8.583 30.452 15.872 1.00 69.81 222 VAL A CA 1
ATOM 1726 C C . VAL A 1 222 ? -7.514 31.533 15.979 1.00 69.81 222 VAL A C 1
ATOM 1728 O O . VAL A 1 222 ? -7.752 32.520 16.672 1.00 69.81 222 VAL A O 1
ATOM 1731 N N . SER A 1 223 ? -6.373 31.428 15.295 1.00 70.38 223 SER A N 1
ATOM 1732 C CA . SER A 1 223 ? -5.353 32.482 15.352 1.00 70.38 223 SER A CA 1
ATOM 1733 C C . SER A 1 223 ? -5.791 33.749 14.625 1.00 70.38 223 SER A C 1
ATOM 1735 O O . SER A 1 223 ? -5.537 34.850 15.122 1.00 70.38 223 SER A O 1
ATOM 1737 N N . GLU A 1 224 ? -6.537 33.631 13.522 1.00 77.38 224 GLU A N 1
ATOM 1738 C CA . GLU A 1 224 ? -7.198 34.777 12.898 1.00 77.38 224 GLU A CA 1
ATOM 1739 C C . GLU A 1 224 ? -8.186 35.452 13.854 1.00 77.38 224 GLU A C 1
ATOM 1741 O O . GLU A 1 224 ? -8.193 36.681 13.990 1.00 77.38 224 GLU A O 1
ATOM 1746 N N . TYR A 1 225 ? -9.021 34.660 14.532 1.00 74.38 225 TYR A N 1
ATOM 1747 C CA . TYR A 1 225 ? -9.967 35.161 15.521 1.00 74.38 225 TYR A CA 1
ATOM 1748 C C . TYR A 1 225 ? -9.246 35.846 16.685 1.00 74.38 225 TYR A C 1
ATOM 1750 O O . TYR A 1 225 ? -9.626 36.952 17.076 1.00 74.38 225 TYR A O 1
ATOM 1758 N N . MET A 1 226 ? -8.180 35.238 17.209 1.00 73.44 226 MET A N 1
ATOM 1759 C CA . MET A 1 226 ? -7.391 35.785 18.312 1.00 73.44 226 MET A CA 1
ATOM 1760 C C . MET A 1 226 ? -6.681 37.080 17.904 1.00 73.44 226 MET A C 1
ATOM 1762 O O . MET A 1 226 ? -6.740 38.049 18.658 1.00 73.44 226 MET A O 1
ATOM 1766 N N . LYS A 1 227 ? -6.132 37.174 16.684 1.00 84.94 227 LYS A N 1
ATOM 1767 C CA . LYS A 1 227 ? -5.581 38.425 16.126 1.00 84.94 227 LYS A CA 1
ATOM 1768 C C . LYS A 1 227 ? -6.649 39.514 16.000 1.00 84.94 227 LYS A C 1
ATOM 1770 O O . LYS A 1 227 ? -6.440 40.634 16.465 1.00 84.94 227 LYS A O 1
ATOM 1775 N N . LYS A 1 228 ? -7.823 39.192 15.441 1.00 86.94 228 LYS A N 1
ATOM 1776 C CA . LYS A 1 228 ? -8.958 40.133 15.341 1.00 86.94 228 LYS A CA 1
ATOM 1777 C C . LYS A 1 228 ? -9.436 40.584 16.727 1.00 86.94 228 LYS A C 1
ATOM 1779 O O . LYS A 1 228 ? -9.797 41.746 16.911 1.00 86.94 228 LYS A O 1
ATOM 1784 N N . LYS A 1 229 ? -9.425 39.691 17.721 1.00 86.00 229 LYS A N 1
ATOM 1785 C CA . LYS A 1 229 ? -9.774 39.998 19.116 1.00 86.00 229 LYS A CA 1
ATOM 1786 C C . LYS A 1 229 ? -8.738 40.915 19.773 1.00 86.00 229 LYS A C 1
ATOM 1788 O O . LYS A 1 229 ? -9.136 41.889 20.409 1.00 86.00 229 LYS A O 1
ATOM 1793 N N . GLN A 1 230 ? -7.446 40.660 19.567 1.00 88.12 230 GLN A N 1
ATOM 1794 C CA . GLN A 1 230 ? -6.341 41.499 20.045 1.00 88.12 230 GLN A CA 1
ATOM 1795 C C . GLN A 1 230 ? -6.461 42.931 19.501 1.00 88.12 230 GLN A C 1
ATOM 1797 O O . GLN A 1 230 ? -6.494 43.889 20.271 1.00 88.12 230 GLN A O 1
ATOM 1802 N N . GLN A 1 231 ? -6.672 43.070 18.188 1.00 90.44 231 GLN A N 1
ATOM 1803 C CA . GLN A 1 231 ? -6.841 44.367 17.524 1.00 90.44 231 GLN A CA 1
ATOM 1804 C C . GLN A 1 231 ? -8.046 45.152 18.063 1.00 90.44 231 GLN A C 1
ATOM 1806 O O . GLN A 1 231 ? -7.978 46.370 18.229 1.00 90.44 231 GLN A O 1
ATOM 1811 N N . ARG A 1 232 ? -9.159 44.476 18.381 1.00 87.19 232 ARG A N 1
ATOM 1812 C CA . ARG A 1 232 ? -10.330 45.125 19.002 1.00 87.19 232 ARG A CA 1
ATOM 1813 C C . ARG A 1 232 ? -10.011 45.666 20.395 1.00 87.19 232 ARG A C 1
ATOM 1815 O O . ARG A 1 232 ? -10.458 46.763 20.727 1.00 87.19 232 ARG A O 1
ATOM 1822 N N . LEU A 1 233 ? -9.251 44.919 21.197 1.00 87.94 233 LEU A N 1
ATOM 1823 C CA . LEU A 1 233 ? -8.845 45.337 22.542 1.00 87.94 233 LEU A CA 1
ATOM 1824 C C . LEU A 1 233 ? -7.878 46.529 22.495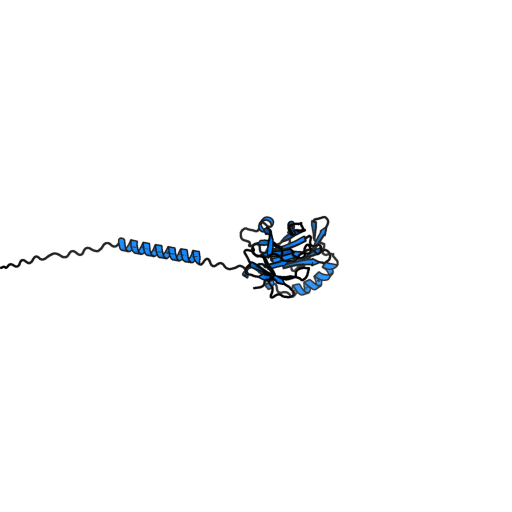 1.00 87.94 233 LEU A C 1
ATOM 1826 O O . LEU A 1 233 ? -8.051 47.478 23.257 1.00 87.94 233 LEU A O 1
ATOM 1830 N N . GLU A 1 234 ? -6.931 46.533 21.557 1.00 88.19 234 GLU A N 1
ATOM 1831 C CA . GLU A 1 234 ? -6.001 47.650 21.323 1.00 88.19 234 GLU A CA 1
ATOM 1832 C C . GLU A 1 234 ? -6.721 48.914 20.833 1.00 88.19 234 GLU A C 1
ATOM 1834 O O . GLU A 1 234 ? -6.459 50.021 21.299 1.00 88.19 234 GLU A O 1
ATOM 1839 N N . GLN A 1 235 ? -7.707 48.773 19.944 1.00 85.44 235 GLN A N 1
ATOM 1840 C CA . GLN A 1 235 ? -8.532 49.905 19.513 1.00 85.44 235 GLN A CA 1
ATOM 1841 C C . GLN A 1 235 ? -9.381 50.472 20.658 1.00 85.44 235 GLN A C 1
ATOM 1843 O O . GLN A 1 235 ? -9.574 51.687 20.744 1.00 85.44 235 GLN A O 1
ATOM 1848 N N . GLN A 1 236 ? -9.898 49.616 21.544 1.00 79.44 236 GLN A N 1
ATOM 1849 C CA . GLN A 1 236 ? -10.642 50.052 22.727 1.00 79.44 236 GLN A CA 1
ATOM 1850 C C . GLN A 1 236 ? -9.737 50.740 23.754 1.00 79.44 236 GLN A C 1
ATOM 1852 O O . GLN A 1 236 ? -10.139 51.762 24.316 1.00 79.44 236 GLN A O 1
ATOM 1857 N N . SER A 1 237 ? -8.520 50.238 23.976 1.00 75.56 237 SER A N 1
ATOM 1858 C CA . SER A 1 237 ? -7.556 50.872 24.881 1.00 75.56 237 SER A CA 1
ATOM 1859 C C . SER A 1 237 ? -7.093 52.231 24.343 1.00 75.56 237 SER A C 1
ATOM 1861 O O . SER A 1 237 ? -7.100 53.205 25.094 1.00 75.56 237 SER A O 1
ATOM 1863 N N . HIS A 1 238 ? -6.822 52.347 23.037 1.00 77.44 238 HIS A N 1
ATOM 1864 C CA . HIS A 1 238 ? -6.496 53.620 22.384 1.00 77.44 238 HIS A CA 1
ATOM 1865 C C . HIS A 1 238 ? -7.646 54.635 22.391 1.00 77.44 238 HIS A C 1
ATOM 1867 O O . HIS A 1 238 ? -7.405 55.839 22.501 1.00 77.44 238 HIS A O 1
ATOM 1873 N N . LYS A 1 239 ? -8.905 54.190 22.285 1.00 76.06 239 LYS A N 1
ATOM 1874 C CA . LYS A 1 239 ? -10.066 55.080 22.460 1.00 76.06 239 LYS A CA 1
ATOM 1875 C C . LYS A 1 239 ? -10.157 55.594 23.898 1.00 76.06 239 LYS A C 1
ATOM 1877 O O . LYS A 1 239 ? -10.263 56.803 24.089 1.00 76.06 239 LYS A O 1
ATOM 1882 N N . ARG A 1 240 ? -10.022 54.709 24.894 1.00 67.69 240 ARG A N 1
ATOM 1883 C CA . ARG A 1 240 ? -10.037 55.080 26.322 1.00 67.69 240 ARG A CA 1
ATOM 1884 C C . ARG A 1 240 ? -8.899 56.033 26.693 1.00 67.69 240 ARG A C 1
ATOM 1886 O O . ARG A 1 240 ? -9.135 57.001 27.410 1.00 67.69 240 ARG A O 1
ATOM 1893 N N . SER A 1 241 ? -7.687 55.816 26.177 1.00 68.75 241 SER A N 1
ATOM 1894 C CA . SER A 1 241 ? -6.552 56.710 26.436 1.00 68.75 241 SER A CA 1
ATOM 1895 C C . SER A 1 241 ? -6.742 58.093 25.800 1.00 68.75 241 SER A C 1
ATOM 1897 O O . SER A 1 241 ? -6.399 59.097 26.417 1.00 68.75 241 SER A O 1
ATOM 1899 N N . ARG A 1 242 ? -7.344 58.167 24.601 1.00 67.56 242 ARG A N 1
ATOM 1900 C CA . ARG A 1 242 ? -7.693 59.437 23.934 1.00 67.56 242 ARG A CA 1
ATOM 1901 C C . ARG A 1 242 ? -8.809 60.210 24.638 1.00 67.56 242 ARG A C 1
ATOM 1903 O O . ARG A 1 242 ? -8.808 61.439 24.600 1.00 67.56 242 ARG A O 1
ATOM 1910 N N . GLU A 1 243 ? -9.764 59.512 25.247 1.00 61.53 243 GLU A N 1
ATOM 1911 C CA . GLU A 1 243 ? -10.813 60.129 26.066 1.00 61.53 243 GLU A CA 1
ATOM 1912 C C . GLU A 1 243 ? -10.250 60.667 27.385 1.00 61.53 243 GLU A C 1
ATOM 1914 O O . GLU A 1 243 ? -10.586 61.784 27.765 1.00 61.53 243 GLU A O 1
ATOM 1919 N N . HIS A 1 244 ? -9.329 59.944 28.031 1.00 57.84 244 HIS A N 1
ATOM 1920 C CA . HIS A 1 244 ? -8.632 60.427 29.230 1.00 57.84 244 HIS A CA 1
ATOM 1921 C C . HIS A 1 244 ? -7.688 61.609 28.966 1.00 57.84 244 HIS A C 1
ATOM 1923 O O . HIS A 1 244 ? -7.513 62.446 29.843 1.00 57.84 244 HIS A O 1
ATOM 1929 N N . SER A 1 245 ? -7.108 61.730 27.766 1.00 55.78 245 SER A N 1
ATOM 1930 C CA . SER A 1 245 ? -6.255 62.874 27.407 1.00 55.78 245 SER A CA 1
ATOM 1931 C C . SER A 1 245 ? -7.029 64.136 26.992 1.00 55.78 245 SER A C 1
ATOM 1933 O O . SER A 1 245 ? -6.416 65.156 26.684 1.00 55.78 245 SER A O 1
ATOM 1935 N N . ARG A 1 246 ? -8.366 64.085 26.917 1.00 55.72 246 ARG A N 1
ATOM 1936 C CA . ARG A 1 246 ? -9.210 65.261 26.658 1.00 55.72 246 ARG A CA 1
ATOM 1937 C C . ARG A 1 246 ? -9.708 65.827 27.990 1.00 55.72 246 ARG A C 1
ATOM 1939 O O . ARG A 1 246 ? -10.798 65.487 28.435 1.00 55.72 246 ARG A O 1
ATOM 1946 N N . GLU A 1 247 ? -8.927 66.705 28.617 1.00 49.81 247 GLU A N 1
ATOM 1947 C CA . GLU A 1 247 ? -9.403 67.481 29.772 1.00 49.81 247 GLU A CA 1
ATOM 1948 C C . GLU A 1 247 ? -10.581 68.407 29.390 1.00 49.81 247 GLU A C 1
ATOM 1950 O O . GLU A 1 247 ? -10.632 68.932 28.268 1.00 49.81 247 GLU A O 1
ATOM 1955 N N . PRO A 1 248 ? -11.549 68.639 30.298 1.00 47.53 248 PRO A N 1
ATOM 1956 C CA . PRO A 1 248 ? -12.703 69.480 30.015 1.00 47.53 248 PRO A CA 1
ATOM 1957 C C . PRO A 1 248 ? -12.303 70.964 29.980 1.00 47.53 248 PRO A C 1
ATOM 1959 O O . PRO A 1 248 ? -11.736 71.500 30.930 1.00 47.53 248 PRO A O 1
ATOM 1962 N N . LYS A 1 249 ? -12.649 71.660 28.887 1.00 49.28 249 LYS A N 1
ATOM 1963 C CA . LYS A 1 249 ? -12.490 73.119 28.762 1.00 49.28 249 LYS A CA 1
ATOM 1964 C C . LYS A 1 249 ? -13.225 73.830 29.910 1.00 49.28 249 LYS A C 1
ATOM 1966 O O . LYS A 1 249 ? -14.454 73.834 29.939 1.00 49.28 249 LYS A O 1
ATOM 1971 N N . GLN A 1 250 ? -12.487 74.469 30.821 1.00 45.00 250 GLN A N 1
ATOM 1972 C CA . GLN A 1 250 ? -13.058 75.346 31.847 1.00 45.00 250 GLN A CA 1
ATOM 1973 C C . GLN A 1 250 ? -13.712 76.572 31.195 1.00 45.00 250 GLN A C 1
ATOM 1975 O O . GLN A 1 250 ? -13.041 77.421 30.609 1.00 45.00 250 GLN A O 1
ATOM 1980 N N . THR A 1 251 ? -15.033 76.691 31.311 1.00 42.91 251 THR A N 1
ATOM 1981 C CA . THR A 1 251 ? -15.770 77.914 30.971 1.00 42.91 251 THR A CA 1
ATOM 1982 C C . THR A 1 251 ? -15.931 78.781 32.218 1.00 42.91 251 THR A C 1
ATOM 1984 O O . THR A 1 251 ? -16.776 78.496 33.066 1.00 42.91 251 THR A O 1
ATOM 1987 N N . ASN A 1 252 ? -15.152 79.859 32.324 1.00 43.09 252 ASN A N 1
ATOM 1988 C CA . ASN A 1 252 ? -15.361 80.909 33.324 1.00 43.09 252 ASN A CA 1
ATOM 1989 C C . ASN A 1 252 ? -16.589 81.761 32.954 1.00 43.09 252 ASN A C 1
ATOM 1991 O O . ASN A 1 252 ? -16.612 82.394 31.899 1.00 43.09 252 ASN A O 1
ATOM 1995 N N . LYS A 1 253 ? -17.593 81.828 33.838 1.00 41.84 253 LYS A N 1
ATOM 1996 C CA . LYS A 1 253 ? -18.643 82.864 33.824 1.00 41.84 253 LYS A CA 1
ATOM 1997 C C . LYS A 1 253 ? -18.624 83.636 35.156 1.00 41.84 253 LYS A C 1
ATOM 1999 O O . LYS A 1 253 ? -18.639 82.995 36.206 1.00 41.84 253 LYS A O 1
ATOM 2004 N N . PRO A 1 254 ? -18.613 84.982 35.149 1.00 45.88 254 PRO A N 1
ATOM 2005 C CA . PRO A 1 254 ? -18.577 85.783 36.372 1.00 45.88 254 PRO A CA 1
ATOM 2006 C C . PRO A 1 254 ? -19.946 85.867 37.075 1.00 45.88 254 PRO A C 1
ATOM 2008 O O . PRO A 1 254 ? -20.985 86.040 36.436 1.00 45.88 254 PRO A O 1
ATOM 2011 N N . LYS A 1 255 ? -19.925 85.768 38.413 1.00 40.09 255 LYS A N 1
ATOM 2012 C CA . LYS A 1 255 ? -21.074 85.915 39.325 1.00 40.09 255 LYS A CA 1
ATOM 2013 C C . LYS A 1 255 ? -21.509 87.386 39.426 1.00 40.09 255 LYS A C 1
ATOM 2015 O O . LYS A 1 255 ? -20.704 88.231 39.802 1.00 40.09 255 LYS A O 1
ATOM 2020 N N . LYS A 1 256 ? -22.792 87.677 39.177 1.00 42.72 256 LYS A N 1
ATOM 2021 C CA . LYS A 1 256 ? -23.460 88.906 39.643 1.00 42.72 256 LYS A CA 1
ATOM 2022 C C . LYS A 1 256 ? -24.132 88.624 40.986 1.00 42.72 256 LYS A C 1
ATOM 2024 O O . LYS A 1 256 ? -24.982 87.745 41.078 1.00 42.72 256 LYS A O 1
ATOM 2029 N N . THR A 1 257 ? -23.740 89.373 42.007 1.00 42.81 257 THR A N 1
ATOM 2030 C CA . THR A 1 257 ? -24.419 89.486 43.299 1.00 42.81 257 THR A CA 1
ATOM 2031 C C . THR A 1 257 ? -25.702 90.304 43.140 1.00 42.81 257 THR A C 1
ATOM 2033 O O . THR A 1 257 ? -25.696 91.366 42.519 1.00 42.81 257 THR A O 1
ATOM 2036 N N . LYS A 1 258 ? -26.806 89.822 43.715 1.00 41.16 258 LYS A N 1
ATOM 2037 C CA . LYS A 1 258 ? -27.998 90.625 43.995 1.00 41.16 258 LYS A CA 1
ATOM 2038 C C . LYS A 1 258 ? -28.358 90.409 45.460 1.00 41.16 258 LYS A C 1
ATOM 2040 O O . LYS A 1 258 ? -28.634 89.286 45.868 1.00 41.16 258 LYS A O 1
ATOM 2045 N N . ALA A 1 259 ? -28.260 91.486 46.227 1.00 45.97 259 ALA A N 1
ATOM 2046 C CA . ALA A 1 259 ? -28.867 91.614 47.537 1.00 45.97 259 ALA A CA 1
ATOM 2047 C C . ALA A 1 259 ? -30.355 91.923 47.346 1.00 45.97 259 ALA A C 1
ATOM 2049 O O . ALA A 1 259 ? -30.689 92.755 46.506 1.00 45.97 259 ALA A O 1
ATOM 2050 N N . GLU A 1 260 ? -31.216 91.293 48.135 1.00 39.97 260 GLU A N 1
ATOM 2051 C CA . GLU A 1 260 ? -32.542 91.812 48.456 1.00 39.97 260 GLU A CA 1
ATOM 2052 C C . GLU A 1 260 ? -32.907 91.360 49.873 1.00 39.97 260 GLU A C 1
ATOM 2054 O O . GLU A 1 260 ? -32.584 90.254 50.306 1.00 39.97 260 GLU A O 1
ATOM 2059 N N . ALA A 1 261 ? -33.468 92.316 50.601 1.00 45.00 261 ALA A N 1
ATOM 2060 C CA . ALA A 1 261 ? -33.806 92.289 52.009 1.00 45.00 261 ALA A CA 1
ATOM 2061 C C . ALA A 1 261 ? -35.238 91.774 52.248 1.00 45.00 261 ALA A C 1
ATOM 2063 O O . ALA A 1 261 ? -36.012 91.619 51.305 1.00 45.00 261 ALA A O 1
ATOM 2064 N N . ASN A 1 262 ? -35.576 91.674 53.539 1.00 40.75 262 ASN A N 1
ATOM 2065 C CA . ASN A 1 262 ? -36.895 91.478 54.164 1.00 40.75 262 ASN A CA 1
ATOM 2066 C C . ASN A 1 262 ? -37.310 90.003 54.311 1.00 40.75 262 ASN A C 1
ATOM 2068 O O . ASN A 1 262 ? -37.265 89.240 53.360 1.00 40.75 262 ASN A O 1
ATOM 2072 N N . GLY A 1 263 ? -37.733 89.506 55.470 1.00 43.34 263 GLY A N 1
ATOM 2073 C CA . GLY A 1 263 ? -38.158 90.158 56.705 1.00 43.34 263 GLY A CA 1
ATOM 2074 C C . GLY A 1 263 ? -39.425 89.458 57.194 1.00 43.34 263 GLY A C 1
ATOM 2075 O O . GLY A 1 263 ? -40.429 89.485 56.487 1.00 43.34 263 GLY A O 1
ATOM 2076 N N . SER A 1 264 ? -39.363 88.824 58.364 1.00 42.41 264 SER A N 1
ATOM 2077 C CA . SER A 1 264 ? -40.432 88.656 59.366 1.00 42.41 264 SER A CA 1
ATOM 2078 C C . SER A 1 264 ? -39.801 88.077 60.625 1.00 42.41 264 SER A C 1
ATOM 2080 O O . SER A 1 264 ? -39.026 87.106 60.475 1.00 42.41 264 SER A O 1
#

Radius of gyration: 32.72 Å; Cα contacts (8 Å, |Δi|>4): 515; chains: 1; bounding box: 62×109×88 Å

Foldseek 3Di:
DWQDWDAFPVNQWIWIFFQVQWIWTAGNVGRVHTQDIQDDDPGGWHEKDRFPPDRQWIWTWALQQWIWIAGSRYSDTLDIDRCCVPPVDDPPDRWGWNYWEAFNVRQWIWTATPPAQKIWIWGWDQDPSGIDTDGQDMGGHPARWPDWYADNVRKIWTAGPDLVDRIWIWDDDPSDIDTDDCPDPVNVVVVVVVNVVVVVDDPVVRPDRPCPVSGDPDDPVVVVVVVVVVVVVVVVVVVVVVVVVDDDDDDDDDDDDDDDDDDD

Sequence (264 aa):
MVLDVTVSRDDRFIVTCDRDEKIRVSLSRSPYNIQSFCLGHQQFVSALLSPSGGPHTLLSGSGDGTVCVWDMETGRRLQTVDLREQCRPTEEERLTVSRLCSSPDGGHVAVLCERLKEIQLLSLEQTEGGAVLSPHSHLPLSHCPLDLSFDPSGRLWVLLNCAESPLLVYGHAQGSWEQLDALSPDLSRVSPAFKTFWDAADESQRSSSRLEHLYVETYDNVSEYMKKKQQRLEQQSHKRSREHSREPKQTNKPKKTKAEANGS

pLDDT: mean 83.31, std 15.43, range [39.97, 98.62]

Organism: NCBI:txid47308

Mean predicted aligned error: 11.62 Å

Solvent-accessible surface area (backbone atoms only — not comparable to full-atom values): 15109 Å² total; per-residue (Å²): 101,81,57,34,74,42,57,32,83,74,59,55,32,34,36,40,24,15,50,84,26,45,31,43,27,16,29,49,93,46,63,89,45,69,64,26,53,41,74,80,62,87,29,26,29,42,24,58,38,57,46,64,70,41,66,45,43,35,38,36,22,13,54,66,25,33,41,36,31,31,36,46,72,76,17,44,73,70,44,77,46,62,46,58,83,75,66,64,62,61,97,86,59,77,46,24,31,58,42,61,41,48,30,67,86,16,47,38,34,43,37,36,38,56,94,38,41,43,37,44,32,29,32,43,45,77,49,9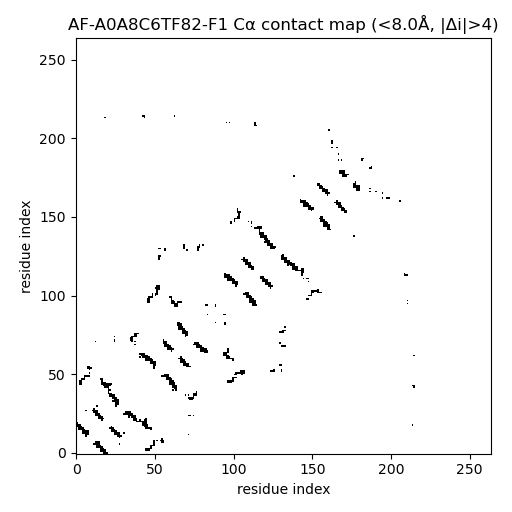8,90,43,66,44,79,41,87,66,52,72,47,83,46,98,43,45,62,75,50,71,44,53,41,93,88,48,34,40,36,37,34,34,70,40,92,90,65,34,69,48,41,31,40,75,55,98,92,42,79,42,77,55,63,76,80,39,73,64,52,57,64,46,49,62,65,47,46,62,52,52,77,69,50,67,72,83,81,73,77,68,74,89,59,63,83,60,57,80,83,77,74,62,61,63,61,53,46,50,51,56,50,50,53,52,52,52,53,49,49,54,50,54,53,56,55,69,70,55,73,81,84,84,80,89,78,87,86,82,88,79,90,82,83,87,88,133

Secondary structure (DSSP, 8-state):
-EEEEEE-TTS-EEEEEETTS-EEEEETTEEEEEEEEE---SS-EEEEE--TT-TTEEEEEETTSEEEEEETTT--EEEEEETHHHH---TT----EEEEEE-TTSSEEEEEETT-SEEEEEEEEEETTEEEEEEEEEEE-SS-EEEEEE-TTSPEEEEES-SS--EEEEEEETTEEEEPPTT-HHHHHHHHHHHHHHHHS-GGGGSS-SSGGGS-----HHHHHHHHHHHHHHHHHHHHHHHHT--------PPPP-------